Protein AF-0000000080299093 (afdb_homodimer)

Radius of gyration: 23.06 Å; Cα contacts (8 Å, |Δi|>4): 186; chains: 2; bounding box: 67×60×43 Å

Structure (mmCIF, N/CA/C/O backbone):
data_AF-0000000080299093-model_v1
#
loop_
_entity.id
_entity.type
_entity.pdbx_description
1 polymer 'MerR-like HTH family regulatory protein'
#
loop_
_atom_site.group_PDB
_atom_site.id
_atom_site.type_symbol
_atom_site.label_atom_id
_atom_site.label_alt_id
_atom_site.label_comp_id
_atom_site.label_asym_id
_atom_site.label_entity_id
_atom_site.label_seq_id
_atom_site.pdbx_PDB_ins_code
_atom_site.Cartn_x
_atom_site.Cartn_y
_atom_site.Cartn_z
_atom_site.occupancy
_atom_site.B_iso_or_equiv
_atom_site.auth_seq_id
_atom_site.auth_comp_id
_atom_site.auth_asym_id
_atom_site.auth_atom_id
_atom_site.pdbx_PDB_model_num
ATOM 1 N N . MET A 1 1 ? 26.797 12.664 2.529 1 48.66 1 MET A N 1
ATOM 2 C CA . MET A 1 1 ? 26.219 11.531 3.254 1 48.66 1 MET A CA 1
ATOM 3 C C . MET A 1 1 ? 26.375 10.242 2.447 1 48.66 1 MET A C 1
ATOM 5 O O . MET A 1 1 ? 26.203 10.25 1.226 1 48.66 1 MET A O 1
ATOM 9 N N . GLN A 1 2 ? 27.062 9.172 2.551 1 56.34 2 GLN A N 1
ATOM 10 C CA . GLN A 1 2 ? 27.453 8.047 1.709 1 56.34 2 GLN A CA 1
ATOM 11 C C . GLN A 1 2 ? 26.234 7.254 1.26 1 56.34 2 GLN A C 1
ATOM 13 O O . GLN A 1 2 ? 25.422 6.828 2.088 1 56.34 2 GLN A O 1
ATOM 18 N N . ASN A 1 3 ? 25.797 7.371 0.107 1 67.88 3 ASN A N 1
ATOM 19 C CA . ASN A 1 3 ? 24.641 6.711 -0.502 1 67.88 3 ASN A CA 1
ATOM 20 C C . ASN A 1 3 ? 24.75 5.191 -0.412 1 67.88 3 ASN A C 1
ATOM 22 O O . ASN A 1 3 ? 25.516 4.578 -1.163 1 67.88 3 ASN A O 1
ATOM 26 N N . GLU A 1 4 ? 24.406 4.742 0.686 1 86.94 4 GLU A N 1
ATOM 27 C CA . GLU A 1 4 ? 24.5 3.311 0.943 1 86.94 4 GLU A CA 1
ATOM 28 C C . GLU A 1 4 ? 23.547 2.52 0.057 1 86.94 4 GLU A C 1
ATOM 30 O O . GLU A 1 4 ? 22.406 2.924 -0.143 1 86.94 4 GLU A O 1
ATOM 35 N N . 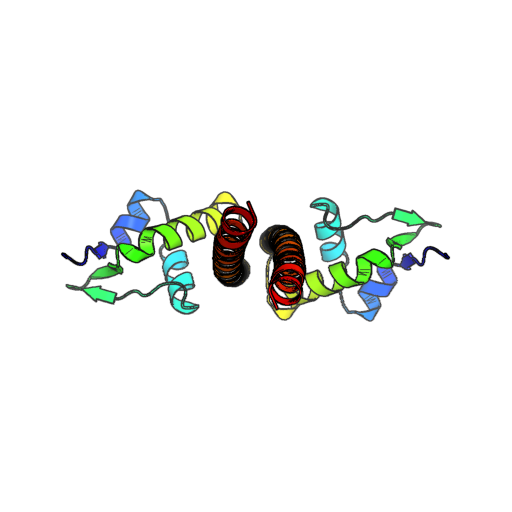LEU A 1 5 ? 24.234 1.517 -0.721 1 91.75 5 LEU A N 1
ATOM 36 C CA . LEU A 1 5 ? 23.516 0.66 -1.651 1 91.75 5 LEU A CA 1
ATOM 37 C C . LEU A 1 5 ? 23.391 -0.756 -1.101 1 91.75 5 LEU A C 1
ATOM 39 O O . LEU A 1 5 ? 24.234 -1.207 -0.333 1 91.75 5 LEU A O 1
ATOM 43 N N . ILE A 1 6 ? 22.281 -1.285 -1.562 1 92.94 6 ILE A N 1
ATOM 44 C CA . ILE A 1 6 ? 22.016 -2.682 -1.232 1 92.94 6 ILE A CA 1
ATOM 45 C C . ILE A 1 6 ? 22.047 -3.525 -2.504 1 92.94 6 ILE A C 1
ATOM 47 O O . ILE A 1 6 ? 21.375 -3.207 -3.484 1 92.94 6 ILE A O 1
ATOM 51 N N . ILE A 1 7 ? 23.047 -4.609 -2.389 1 95.19 7 ILE A N 1
ATOM 52 C CA . ILE A 1 7 ? 23.094 -5.52 -3.525 1 95.19 7 ILE A CA 1
ATOM 53 C C . ILE A 1 7 ? 21.875 -6.445 -3.5 1 95.19 7 ILE A C 1
ATOM 55 O O . ILE A 1 7 ? 21.656 -7.152 -2.516 1 95.19 7 ILE A O 1
ATOM 59 N N . VAL A 1 8 ? 21.062 -6.422 -4.688 1 95.81 8 VAL A N 1
ATOM 60 C CA . VAL A 1 8 ? 19.781 -7.113 -4.762 1 95.81 8 VAL A CA 1
ATOM 61 C C . VAL A 1 8 ? 19.984 -8.602 -4.504 1 95.81 8 VAL A C 1
ATOM 63 O O . VAL A 1 8 ? 19.234 -9.219 -3.742 1 95.81 8 VAL A O 1
ATOM 66 N N . SER A 1 9 ? 21.047 -9.234 -5.113 1 95.62 9 SER A N 1
ATOM 67 C CA . SER A 1 9 ? 21.312 -10.664 -4.973 1 95.62 9 SER A CA 1
ATOM 68 C C . SER A 1 9 ? 21.609 -11.039 -3.525 1 95.62 9 SER A C 1
ATOM 70 O O . SER A 1 9 ? 21.156 -12.07 -3.031 1 95.62 9 SER A O 1
ATOM 72 N N . GLU A 1 10 ? 22.281 -10.172 -2.844 1 94.81 10 GLU A N 1
ATOM 73 C CA . GLU A 1 10 ? 22.609 -10.422 -1.444 1 94.81 10 GLU A CA 1
ATOM 74 C C . GLU A 1 10 ? 21.375 -10.312 -0.558 1 94.81 10 GLU A C 1
ATOM 76 O O . GLU A 1 10 ? 21.172 -11.133 0.337 1 94.81 10 GLU A O 1
ATOM 81 N N . TYR A 1 11 ? 20.719 -9.352 -0.779 1 95.5 11 TYR A N 1
ATOM 82 C CA . TYR A 1 11 ? 19.484 -9.18 -0.033 1 95.5 11 TYR A CA 1
ATOM 83 C C . TYR A 1 11 ? 18.562 -10.391 -0.209 1 95.5 11 TYR A C 1
ATOM 85 O O . TYR A 1 11 ? 18.016 -10.914 0.766 1 95.5 11 TYR A O 1
ATOM 93 N N . CYS A 1 12 ? 18.328 -10.836 -1.506 1 96.94 12 CYS A N 1
ATOM 94 C CA . CYS A 1 12 ? 17.484 -11.984 -1.819 1 96.94 12 CYS A CA 1
ATOM 95 C C . CYS A 1 12 ? 17.969 -13.234 -1.09 1 96.94 12 CYS A C 1
ATOM 97 O O . CYS A 1 12 ? 17.172 -13.977 -0.525 1 96.94 12 CYS A O 1
ATOM 99 N N . ASP A 1 13 ? 19.312 -13.375 -1.051 1 96.31 13 ASP A N 1
ATOM 100 C CA . ASP A 1 13 ? 19.906 -14.539 -0.397 1 96.31 13 ASP A CA 1
ATOM 101 C C . ASP A 1 13 ? 19.719 -14.484 1.115 1 96.31 13 ASP A C 1
ATOM 103 O O . ASP A 1 13 ? 19.234 -15.445 1.722 1 96.31 13 ASP A O 1
ATOM 107 N N . LYS A 1 14 ? 19.922 -13.383 1.623 1 95.19 14 LYS A N 1
ATOM 108 C CA . LYS A 1 14 ? 19.891 -13.211 3.072 1 95.19 14 LYS A CA 1
ATOM 109 C C . LYS A 1 14 ? 18.453 -13.305 3.605 1 95.19 14 LYS A C 1
ATOM 111 O O . LYS A 1 14 ? 18.234 -13.883 4.672 1 95.19 14 LYS A O 1
ATOM 116 N N . CYS A 1 15 ? 17.609 -12.75 2.91 1 94.81 15 CYS A N 1
ATOM 117 C CA . CYS A 1 15 ? 16.234 -12.648 3.396 1 94.81 15 CYS A CA 1
ATOM 118 C C . CYS A 1 15 ? 15.359 -13.742 2.783 1 94.81 15 CYS A C 1
ATOM 120 O O . CYS A 1 15 ? 14.156 -13.797 3.045 1 94.81 15 CYS A O 1
ATOM 122 N N . HIS A 1 16 ? 15.883 -14.555 1.969 1 95.31 16 HIS A N 1
ATOM 123 C CA . HIS A 1 16 ? 15.156 -15.633 1.322 1 95.31 16 HIS A CA 1
ATOM 124 C C . HIS A 1 16 ? 13.977 -15.102 0.511 1 95.31 16 HIS A C 1
ATOM 126 O O . HIS A 1 16 ? 12.852 -15.586 0.647 1 95.31 16 HIS A O 1
ATOM 132 N N . ILE A 1 17 ? 14.375 -14.07 -0.248 1 95.75 17 ILE A N 1
ATOM 133 C CA . ILE A 1 17 ? 13.422 -13.445 -1.153 1 95.75 17 ILE A CA 1
ATOM 134 C C . ILE A 1 17 ? 13.75 -13.82 -2.596 1 95.75 17 ILE A C 1
ATOM 136 O O . ILE A 1 17 ? 14.922 -13.859 -2.982 1 95.75 17 ILE A O 1
ATOM 140 N N . GLU A 1 18 ? 12.664 -14.07 -3.418 1 95.94 18 GLU A N 1
ATOM 141 C CA . GLU A 1 18 ? 12.859 -14.398 -4.828 1 95.94 18 GLU A CA 1
ATOM 142 C C . GLU A 1 18 ? 13.203 -13.148 -5.641 1 95.94 18 GLU A C 1
ATOM 144 O O . GLU A 1 18 ? 12.586 -12.094 -5.461 1 95.94 18 GLU A O 1
ATOM 149 N N . PRO A 1 19 ? 14.234 -13.18 -6.449 1 95.56 19 PRO A N 1
ATOM 150 C CA . PRO A 1 19 ? 14.562 -12.062 -7.332 1 95.56 19 PRO A CA 1
ATOM 151 C C . PRO A 1 19 ? 13.359 -11.586 -8.148 1 95.56 19 PRO A C 1
ATOM 153 O O . PRO A 1 19 ? 13.266 -10.398 -8.469 1 95.56 19 PRO A O 1
ATOM 156 N N . SER A 1 20 ? 12.422 -12.555 -8.469 1 96.44 20 SER A N 1
ATOM 157 C CA . SER A 1 20 ? 11.234 -12.195 -9.234 1 96.44 20 SER A CA 1
ATOM 158 C C . SER A 1 20 ? 10.359 -11.203 -8.477 1 96.44 20 SER A C 1
ATOM 160 O O . SER A 1 20 ? 9.68 -10.375 -9.078 1 96.44 20 SER A O 1
ATOM 162 N N . PHE A 1 21 ? 10.328 -11.266 -7.258 1 97.94 21 PHE A N 1
ATOM 163 C CA . PHE A 1 21 ? 9.594 -10.312 -6.434 1 97.94 21 PHE A CA 1
ATOM 164 C C . PHE A 1 21 ? 10.148 -8.906 -6.605 1 97.94 21 PHE A C 1
ATOM 166 O O . PHE A 1 21 ? 9.383 -7.953 -6.789 1 97.94 21 PHE A O 1
ATOM 173 N N . ILE A 1 22 ? 11.461 -8.75 -6.582 1 97.31 22 ILE A N 1
ATOM 174 C CA . ILE A 1 22 ? 12.133 -7.469 -6.766 1 97.31 22 ILE A CA 1
ATOM 175 C C . ILE A 1 22 ? 11.828 -6.926 -8.164 1 97.31 22 ILE A C 1
ATOM 177 O O . ILE A 1 22 ? 11.586 -5.73 -8.328 1 97.31 22 ILE A O 1
ATOM 181 N N . GLU A 1 23 ? 11.859 -7.777 -9.086 1 96.5 23 GLU A N 1
ATOM 182 C CA . GLU A 1 23 ? 11.539 -7.387 -10.461 1 96.5 23 GLU A CA 1
ATOM 183 C C . GLU A 1 23 ? 10.117 -6.852 -10.57 1 96.5 23 GLU A C 1
ATOM 185 O O . GLU A 1 23 ? 9.867 -5.855 -11.25 1 96.5 23 GLU A O 1
ATOM 190 N N . MET A 1 24 ? 9.25 -7.547 -9.844 1 97.56 24 MET A N 1
ATOM 191 C CA . MET A 1 24 ? 7.863 -7.094 -9.852 1 97.56 24 MET A CA 1
ATOM 192 C C . MET A 1 24 ? 7.742 -5.699 -9.25 1 97.56 24 MET A C 1
ATOM 194 O O . MET A 1 24 ? 7.082 -4.828 -9.812 1 97.56 24 MET A O 1
ATOM 198 N N . LEU A 1 25 ? 8.367 -5.496 -8.242 1 98.19 25 LEU A N 1
ATOM 199 C CA . LEU A 1 25 ? 8.328 -4.195 -7.574 1 98.19 25 LEU A CA 1
ATOM 200 C C . LEU A 1 25 ? 8.875 -3.104 -8.492 1 98.19 25 LEU A C 1
ATOM 202 O O . LEU A 1 25 ? 8.328 -1.998 -8.531 1 98.19 25 LEU A O 1
ATOM 206 N N . GLN A 1 26 ? 9.945 -3.447 -9.117 1 97.5 26 GLN A N 1
ATOM 207 C CA . GLN A 1 26 ? 10.555 -2.498 -10.047 1 97.5 26 GLN A CA 1
ATOM 208 C C . GLN A 1 26 ? 9.625 -2.193 -11.211 1 97.5 26 GLN A C 1
ATOM 210 O O . GLN A 1 26 ? 9.484 -1.036 -11.617 1 97.5 26 GLN A O 1
ATOM 215 N N . GLU A 1 27 ? 9.039 -3.107 -11.703 1 96.75 27 GLU A N 1
ATOM 216 C CA . GLU A 1 27 ? 8.172 -2.986 -12.875 1 96.75 27 GLU A CA 1
ATOM 217 C C . GLU A 1 27 ? 7 -2.051 -12.594 1 96.75 27 GLU A C 1
ATOM 219 O O . GLU A 1 27 ? 6.613 -1.255 -13.453 1 96.75 27 GLU A O 1
ATOM 224 N N . ILE A 1 28 ? 6.438 -2.186 -11.398 1 96.5 28 ILE A N 1
ATOM 225 C CA . ILE A 1 28 ? 5.266 -1.373 -11.102 1 96.5 28 ILE A CA 1
ATOM 226 C C . ILE A 1 28 ? 5.703 -0.022 -10.539 1 96.5 28 ILE A C 1
ATOM 228 O O . ILE A 1 28 ? 4.867 0.835 -10.242 1 96.5 28 ILE A O 1
ATOM 232 N N . GLY A 1 29 ? 7.039 0.14 -10.297 1 97.06 29 GLY A N 1
ATOM 233 C CA . GLY A 1 29 ? 7.59 1.447 -9.977 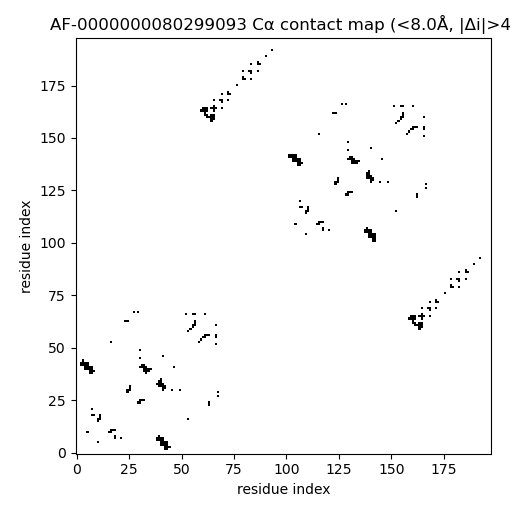1 97.06 29 GLY A CA 1
ATOM 234 C C . GLY A 1 29 ? 7.672 1.716 -8.492 1 97.06 29 GLY A C 1
ATOM 235 O O . GLY A 1 29 ? 7.809 2.865 -8.07 1 97.06 29 GLY A O 1
ATOM 236 N N . LEU A 1 30 ? 7.586 0.643 -7.719 1 98 30 LEU A N 1
ATOM 237 C CA . LEU A 1 30 ? 7.637 0.807 -6.27 1 98 30 LEU A CA 1
ATOM 238 C C . LEU A 1 30 ? 9.07 0.969 -5.789 1 98 30 LEU A C 1
ATOM 240 O O . LEU A 1 30 ? 9.312 1.541 -4.723 1 98 30 LEU A O 1
ATOM 244 N N . ILE A 1 31 ? 10.008 0.458 -6.609 1 97.56 31 ILE A N 1
ATOM 245 C CA . ILE A 1 31 ? 11.414 0.644 -6.277 1 97.56 31 ILE A CA 1
ATOM 246 C C . ILE A 1 31 ? 12.211 0.932 -7.551 1 97.56 31 ILE A C 1
ATOM 248 O O . ILE A 1 31 ? 11.727 0.697 -8.656 1 97.56 31 ILE A O 1
ATOM 252 N N . ASP A 1 32 ? 13.266 1.402 -7.277 1 96.81 32 ASP A N 1
ATOM 253 C CA . ASP A 1 32 ? 14.211 1.71 -8.352 1 96.81 32 ASP A CA 1
ATOM 254 C C . ASP A 1 32 ? 15.5 0.913 -8.195 1 96.81 32 ASP A C 1
ATOM 256 O O . ASP A 1 32 ? 16.172 1.003 -7.16 1 96.81 32 ASP A O 1
ATOM 260 N N . ILE A 1 33 ? 15.711 0.186 -9.227 1 95.94 33 ILE A N 1
ATOM 261 C CA . ILE A 1 33 ? 16.938 -0.601 -9.234 1 95.94 33 ILE A CA 1
ATOM 262 C C . ILE A 1 33 ? 17.953 0.022 -10.203 1 95.94 33 ILE A C 1
ATOM 264 O O . ILE A 1 33 ? 17.578 0.439 -11.305 1 95.94 33 ILE A O 1
ATOM 268 N N . ARG A 1 34 ? 19.094 0.034 -9.758 1 93.12 34 ARG A N 1
ATOM 269 C CA . ARG A 1 34 ? 20.172 0.529 -10.617 1 93.12 34 ARG A CA 1
ATOM 270 C C . ARG A 1 34 ? 21.328 -0.462 -10.672 1 93.12 34 ARG A C 1
ATOM 272 O O . ARG A 1 34 ? 21.438 -1.339 -9.82 1 93.12 34 ARG A O 1
ATOM 279 N N . THR A 1 35 ? 22.047 -0.296 -11.758 1 92.56 35 THR A N 1
ATOM 280 C CA . THR A 1 35 ? 23.25 -1.103 -11.898 1 92.56 35 THR A CA 1
ATOM 281 C C . THR A 1 35 ? 24.5 -0.302 -11.5 1 92.56 35 THR A C 1
ATOM 283 O O . THR A 1 35 ? 24.719 0.795 -12.008 1 92.56 35 THR A O 1
ATOM 286 N N . GLU A 1 36 ? 25.188 -0.829 -10.508 1 89.31 36 GLU A N 1
ATOM 287 C CA . GLU A 1 36 ? 26.453 -0.276 -10.062 1 89.31 36 GLU A CA 1
ATOM 288 C C . GLU A 1 36 ? 27.547 -1.349 -10.023 1 89.31 36 GLU A C 1
ATOM 290 O O . GLU A 1 36 ? 27.422 -2.338 -9.297 1 89.31 36 GLU A O 1
ATOM 295 N N . GLY A 1 37 ? 28.547 -1.142 -10.82 1 90.19 37 GLY A N 1
ATOM 296 C CA . GLY A 1 37 ? 29.641 -2.102 -10.852 1 90.19 37 GLY A CA 1
ATOM 297 C C . GLY A 1 37 ? 29.203 -3.469 -11.359 1 90.19 37 GLY A C 1
ATOM 298 O O . GLY A 1 37 ? 29.656 -4.492 -10.836 1 90.19 37 GLY A O 1
ATOM 299 N N . GLY A 1 38 ? 28.203 -3.49 -11.992 1 93 38 GLY A N 1
ATOM 300 C CA . GLY A 1 38 ? 27.734 -4.73 -12.586 1 93 38 GLY A CA 1
ATOM 301 C C . GLY A 1 38 ? 26.703 -5.453 -11.742 1 93 38 GLY A C 1
ATOM 302 O O . GLY A 1 38 ? 26.234 -6.527 -12.117 1 93 38 GLY A O 1
ATOM 303 N N . GLU A 1 39 ? 26.406 -4.82 -10.727 1 93.25 39 GLU A N 1
ATOM 304 C CA . GLU A 1 39 ? 25.438 -5.438 -9.828 1 93.25 39 GLU A CA 1
ATOM 305 C C . GLU A 1 39 ? 24.156 -4.609 -9.742 1 93.25 39 GLU A C 1
ATOM 307 O O . GLU A 1 39 ? 24.203 -3.379 -9.797 1 93.25 39 GLU A O 1
ATOM 312 N N . ARG A 1 40 ? 23.094 -5.367 -9.57 1 96 40 ARG A N 1
ATOM 313 C CA . ARG A 1 40 ? 21.828 -4.691 -9.32 1 96 40 ARG A CA 1
ATOM 314 C C . ARG A 1 40 ? 21.703 -4.281 -7.859 1 96 40 ARG A C 1
ATOM 316 O O . ARG A 1 40 ? 21.922 -5.094 -6.957 1 96 40 ARG A O 1
ATOM 323 N N . CYS A 1 41 ? 21.469 -2.957 -7.758 1 96.25 41 CYS A N 1
ATOM 324 C CA . CYS A 1 41 ? 21.453 -2.4 -6.41 1 96.25 41 CYS A CA 1
ATOM 325 C C . CYS A 1 41 ? 20.219 -1.527 -6.199 1 96.25 41 CYS A C 1
ATOM 327 O O . CYS A 1 41 ? 19.656 -0.995 -7.156 1 96.25 41 CYS A O 1
ATOM 329 N N . LEU A 1 42 ? 19.906 -1.454 -4.988 1 94.75 42 LEU A N 1
ATOM 330 C CA . LEU A 1 42 ? 18.891 -0.505 -4.555 1 94.75 42 LEU A CA 1
ATOM 331 C C . LEU A 1 42 ? 19.453 0.457 -3.514 1 94.75 42 LEU A C 1
ATOM 333 O O . LEU A 1 42 ? 20.359 0.099 -2.758 1 94.75 42 LEU A O 1
ATOM 337 N N . GLN A 1 43 ? 18.859 1.742 -3.4 1 95 43 GLN A N 1
ATOM 338 C CA . GLN A 1 43 ? 19.25 2.695 -2.367 1 95 43 GLN A CA 1
ATOM 339 C C . GLN A 1 43 ? 18.812 2.221 -0.984 1 95 43 GLN A C 1
ATOM 341 O O . GLN A 1 43 ? 17.719 1.681 -0.827 1 95 43 GLN A O 1
ATOM 346 N N . PHE A 1 44 ? 19.641 2.416 -0.233 1 94.69 44 PHE A N 1
ATOM 347 C CA . PHE A 1 44 ? 19.375 2.008 1.143 1 94.69 44 PHE A CA 1
ATOM 348 C C . PHE A 1 44 ? 18.078 2.623 1.656 1 94.69 44 PHE A C 1
ATOM 350 O O . PHE A 1 44 ? 17.359 1.999 2.432 1 94.69 44 PHE A O 1
ATOM 357 N N . ALA A 1 45 ? 17.859 3.695 1.286 1 94.81 45 ALA A N 1
ATOM 358 C CA . ALA A 1 45 ? 16.688 4.445 1.716 1 94.81 45 ALA A CA 1
ATOM 359 C C . ALA 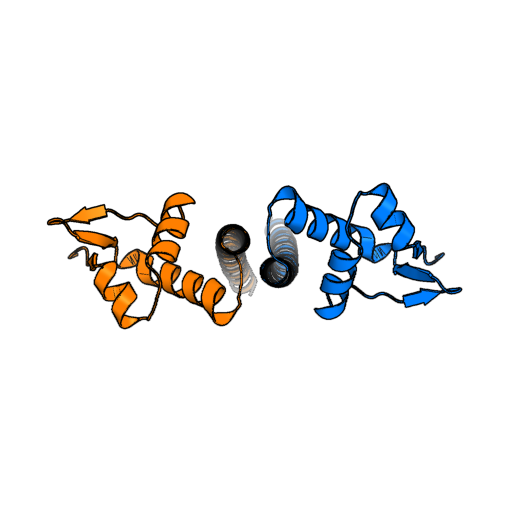A 1 45 ? 15.398 3.711 1.337 1 94.81 45 ALA A C 1
ATOM 361 O O . ALA A 1 45 ? 14.336 3.959 1.917 1 94.81 45 ALA A O 1
ATOM 362 N N . GLN A 1 46 ? 15.445 2.824 0.32 1 96.12 46 GLN A N 1
ATOM 363 C CA . GLN A 1 46 ? 14.273 2.09 -0.148 1 96.12 46 GLN A CA 1
ATOM 364 C C . GLN A 1 46 ? 14.055 0.821 0.671 1 96.12 46 GLN A C 1
ATOM 366 O O . GLN A 1 46 ? 13.016 0.166 0.546 1 96.12 46 GLN A O 1
ATOM 371 N N . LEU A 1 47 ? 15.016 0.46 1.522 1 95.38 47 LEU A N 1
ATOM 372 C CA . LEU A 1 47 ? 15.016 -0.831 2.203 1 95.38 47 LEU A CA 1
ATOM 373 C C . LEU A 1 47 ? 13.789 -0.981 3.092 1 95.38 47 LEU A C 1
ATOM 375 O O . LEU A 1 47 ? 13.133 -2.025 3.078 1 95.38 47 LEU A O 1
ATOM 379 N N . PRO A 1 48 ? 13.445 -0.012 3.801 1 96.25 48 PRO A N 1
ATOM 380 C CA . PRO A 1 48 ? 12.25 -0.154 4.637 1 96.25 48 PRO A CA 1
ATOM 381 C C . PRO A 1 48 ? 10.992 -0.453 3.822 1 96.25 48 PRO A C 1
ATOM 383 O O . PRO A 1 48 ? 10.164 -1.267 4.238 1 96.25 48 PRO A O 1
ATOM 386 N N . ASP A 1 49 ? 10.805 0.229 2.746 1 97.06 49 ASP A N 1
ATOM 387 C CA . ASP A 1 49 ? 9.672 -0.037 1.858 1 97.06 49 ASP A CA 1
ATOM 388 C C . ASP A 1 49 ? 9.711 -1.471 1.333 1 97.06 49 ASP A C 1
ATOM 390 O O . ASP A 1 49 ? 8.695 -2.164 1.329 1 97.06 49 ASP A O 1
ATOM 394 N N . VAL A 1 50 ? 10.891 -1.931 0.865 1 97.31 50 VAL A N 1
ATOM 395 C CA . VAL A 1 50 ? 11.055 -3.281 0.334 1 97.31 50 VAL A CA 1
ATOM 396 C C . VAL A 1 50 ? 10.688 -4.305 1.408 1 97.31 50 VAL A C 1
ATOM 398 O O . VAL A 1 50 ? 10.023 -5.301 1.123 1 97.31 50 VAL A O 1
ATOM 401 N N . GLU A 1 51 ? 11.102 -4.008 2.654 1 97 51 GLU A N 1
ATOM 402 C CA . GLU A 1 51 ? 10.789 -4.898 3.77 1 97 51 GLU A CA 1
ATOM 403 C C . GLU A 1 51 ? 9.289 -4.953 4.031 1 97 51 GLU A C 1
ATOM 405 O O . GLU A 1 51 ? 8.734 -6.027 4.273 1 97 51 GLU A O 1
ATOM 410 N N . ARG A 1 52 ? 8.742 -3.908 3.939 1 97.88 52 ARG A N 1
ATOM 411 C CA . ARG A 1 52 ? 7.293 -3.842 4.121 1 97.88 52 ARG A CA 1
ATOM 412 C C . ARG A 1 52 ? 6.57 -4.609 3.02 1 97.88 52 ARG A C 1
ATOM 414 O O . ARG A 1 52 ? 5.652 -5.387 3.297 1 97.88 52 ARG A O 1
ATOM 421 N N . TYR A 1 53 ? 6.961 -4.344 1.793 1 98.62 53 TYR A N 1
ATOM 422 C CA . TYR A 1 53 ? 6.363 -5.043 0.662 1 98.62 53 TYR A CA 1
ATOM 423 C C . TYR A 1 53 ? 6.562 -6.551 0.789 1 98.62 53 TYR A C 1
ATOM 425 O O . TYR A 1 53 ? 5.656 -7.328 0.486 1 98.62 53 TYR A O 1
ATOM 433 N N . SER A 1 54 ? 7.727 -6.934 1.229 1 98 54 SER A N 1
ATOM 434 C CA . SER A 1 54 ? 8.047 -8.344 1.389 1 98 54 SER A CA 1
ATOM 435 C C . SER A 1 54 ? 7.145 -9.008 2.428 1 98 54 SER A C 1
ATOM 437 O O . SER A 1 54 ? 6.652 -10.117 2.215 1 98 54 SER A O 1
ATOM 439 N N . ARG A 1 55 ? 6.926 -8.344 3.512 1 97.81 55 ARG A N 1
ATOM 440 C CA . ARG A 1 55 ? 6.0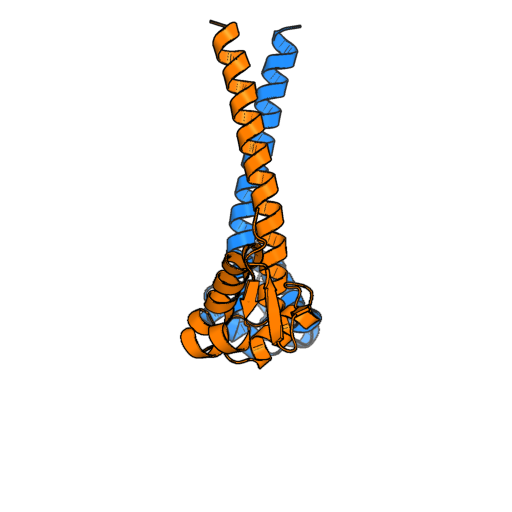31 -8.867 4.539 1 97.81 55 ARG A CA 1
ATOM 441 C C . ARG A 1 55 ? 4.613 -9.023 4.004 1 97.81 55 ARG A C 1
ATOM 443 O O . ARG A 1 55 ? 3.955 -10.031 4.258 1 97.81 55 ARG A O 1
ATOM 450 N N . MET A 1 56 ? 4.18 -8.039 3.289 1 98.5 56 MET A N 1
ATOM 451 C CA . MET A 1 56 ? 2.846 -8.109 2.699 1 98.5 56 MET A CA 1
ATOM 452 C C . MET A 1 56 ? 2.74 -9.289 1.741 1 98.5 56 MET A C 1
ATOM 454 O O . MET A 1 56 ? 1.742 -10.016 1.746 1 98.5 56 MET A O 1
ATOM 458 N N . TYR A 1 57 ? 3.758 -9.461 0.97 1 98.38 57 TYR A N 1
ATOM 459 C CA . TYR A 1 57 ? 3.775 -10.477 -0.072 1 98.38 57 TYR A CA 1
ATOM 460 C C . TYR A 1 57 ? 3.934 -11.867 0.529 1 98.38 57 TYR A C 1
ATOM 462 O O . TYR A 1 57 ? 3.133 -12.766 0.253 1 98.38 57 TYR A O 1
ATOM 470 N N . TYR A 1 58 ? 4.859 -12.055 1.415 1 97.62 58 TYR A N 1
ATOM 471 C CA . TYR A 1 58 ? 5.234 -13.383 1.877 1 97.62 58 TYR A CA 1
ATOM 472 C C . TYR A 1 58 ? 4.48 -13.758 3.146 1 97.62 58 TYR A C 1
ATOM 474 O O . TYR A 1 58 ? 4.086 -14.914 3.324 1 97.62 58 TYR A O 1
ATOM 482 N N . ASP A 1 59 ? 4.336 -12.797 3.998 1 97.69 59 ASP A N 1
ATOM 483 C CA . ASP A 1 59 ? 3.691 -13.102 5.27 1 97.69 59 ASP A CA 1
ATOM 484 C C . ASP A 1 59 ? 2.172 -13.023 5.148 1 97.69 59 ASP A C 1
ATOM 486 O O . ASP A 1 59 ? 1.455 -13.844 5.73 1 97.69 59 ASP A O 1
ATOM 490 N N . LEU A 1 60 ? 1.7 -12.094 4.359 1 97.69 60 LEU A N 1
ATOM 491 C CA . LEU A 1 60 ? 0.265 -11.828 4.363 1 97.69 60 LEU A CA 1
ATOM 492 C C . LEU A 1 60 ? -0.375 -12.297 3.059 1 97.69 60 LEU A C 1
ATOM 494 O O . LEU A 1 60 ? -1.591 -12.188 2.885 1 97.69 60 LEU A O 1
ATOM 498 N N . SER A 1 61 ? 0.417 -12.703 2.084 1 98.12 61 SER A N 1
ATOM 499 C CA . SER A 1 61 ? -0.057 -13.289 0.834 1 98.12 61 SER A CA 1
ATOM 500 C C . SER A 1 61 ? -0.806 -12.266 -0.009 1 98.12 61 SER A C 1
ATOM 502 O O . SER A 1 61 ? -1.751 -12.609 -0.721 1 98.12 61 SER A O 1
ATOM 504 N N . ILE A 1 62 ? -0.326 -11.047 0.16 1 98.75 62 ILE A N 1
ATOM 505 C CA . ILE A 1 62 ? -0.899 -9.992 -0.672 1 98.75 62 ILE A CA 1
ATOM 506 C C . ILE A 1 62 ? -0.157 -9.93 -2.006 1 98.75 62 ILE A C 1
ATOM 508 O O . ILE A 1 62 ? 1.075 -9.961 -2.039 1 98.75 62 ILE A O 1
ATOM 512 N N . ASN A 1 63 ? -1.018 -9.828 -3.133 1 98.31 63 ASN A N 1
ATOM 513 C CA . ASN A 1 63 ? -0.367 -9.805 -4.438 1 98.31 63 ASN A CA 1
ATOM 514 C C . ASN A 1 63 ? 0.159 -8.414 -4.781 1 98.31 63 ASN A C 1
ATOM 516 O O . ASN A 1 63 ? -0.082 -7.461 -4.047 1 98.31 63 ASN A O 1
ATOM 520 N N . ILE A 1 64 ? 0.899 -8.328 -5.84 1 98.5 64 ILE A N 1
ATOM 521 C CA . ILE A 1 64 ? 1.646 -7.125 -6.191 1 98.5 64 ILE A CA 1
ATOM 522 C C . ILE A 1 64 ? 0.677 -5.973 -6.449 1 98.5 64 ILE A C 1
ATOM 524 O O . ILE A 1 64 ? 0.962 -4.824 -6.105 1 98.5 64 ILE A O 1
ATOM 528 N N . GLU A 1 65 ? -0.488 -6.289 -7.055 1 98.44 65 GLU A N 1
ATOM 529 C CA . GLU A 1 65 ? -1.499 -5.262 -7.285 1 98.44 65 GLU A CA 1
ATOM 530 C C . GLU A 1 65 ? -2.018 -4.688 -5.969 1 98.44 65 GLU A C 1
ATOM 532 O O . GLU A 1 65 ? -2.195 -3.475 -5.844 1 98.44 65 GLU A O 1
ATOM 537 N N . GLY A 1 66 ? -2.256 -5.586 -5.004 1 98.81 66 GLY A N 1
ATOM 538 C CA . GLY A 1 66 ? -2.646 -5.156 -3.672 1 98.81 66 GLY A CA 1
ATOM 539 C C . GLY A 1 66 ? -1.594 -4.305 -2.986 1 98.81 66 GLY A C 1
ATOM 540 O O . GLY A 1 66 ? -1.913 -3.277 -2.387 1 98.81 66 GLY A O 1
ATOM 541 N N . ILE A 1 67 ? -0.406 -4.723 -3.146 1 98.88 67 ILE A N 1
ATOM 542 C CA . ILE A 1 67 ? 0.705 -4.008 -2.527 1 98.88 67 ILE A CA 1
ATOM 543 C C . ILE A 1 67 ? 0.797 -2.598 -3.104 1 98.88 67 ILE A C 1
ATOM 545 O O . ILE A 1 67 ? 0.988 -1.629 -2.365 1 98.88 67 ILE A O 1
ATOM 549 N N . ASP A 1 68 ? 0.682 -2.467 -4.363 1 98.56 68 ASP A N 1
ATOM 550 C CA . ASP A 1 68 ? 0.708 -1.162 -5.02 1 98.56 68 ASP A CA 1
ATOM 551 C C . ASP A 1 68 ? -0.4 -0.257 -4.484 1 98.56 68 ASP A C 1
ATOM 553 O O . ASP A 1 68 ? -0.148 0.895 -4.125 1 98.56 68 ASP A O 1
ATOM 557 N N . ALA A 1 69 ? -1.588 -0.79 -4.391 1 98.56 69 ALA A N 1
ATOM 558 C CA . ALA A 1 69 ? -2.723 -0.029 -3.879 1 98.56 69 ALA A CA 1
ATOM 559 C C . ALA A 1 69 ? -2.49 0.392 -2.43 1 98.56 69 ALA A C 1
ATOM 561 O O . ALA A 1 69 ? -2.74 1.543 -2.064 1 98.56 69 ALA A O 1
ATOM 562 N N . ILE A 1 70 ? -2.012 -0.532 -1.68 1 98.75 70 ILE A N 1
ATOM 563 C CA . ILE A 1 70 ? -1.777 -0.275 -0.263 1 98.75 70 ILE A CA 1
ATOM 564 C C . ILE A 1 70 ? -0.702 0.797 -0.103 1 98.75 70 ILE A C 1
ATOM 566 O O . ILE A 1 70 ? -0.815 1.676 0.754 1 98.75 70 ILE A O 1
ATOM 570 N N . HIS A 1 71 ? 0.339 0.71 -0.928 1 98.44 71 HIS A N 1
ATOM 571 C CA . HIS A 1 71 ? 1.39 1.721 -0.896 1 98.44 71 HIS A CA 1
ATOM 572 C C . HIS A 1 71 ? 0.812 3.121 -1.068 1 98.44 71 HIS A C 1
ATOM 574 O O . HIS A 1 71 ? 1.107 4.02 -0.277 1 98.44 71 HIS A O 1
ATOM 580 N N . HIS A 1 72 ? -0.04 3.281 -1.985 1 97.81 72 HIS A N 1
ATOM 581 C CA . HIS A 1 72 ? -0.619 4.59 -2.273 1 97.81 72 HIS A CA 1
ATOM 582 C C . HIS A 1 72 ? -1.533 5.047 -1.142 1 97.81 72 HIS A C 1
ATOM 584 O O . HIS A 1 72 ? -1.542 6.227 -0.785 1 97.81 72 HIS A O 1
ATOM 590 N N . LEU A 1 73 ? -2.287 4.148 -0.573 1 98.31 73 LEU A N 1
ATOM 591 C CA . LEU A 1 73 ? -3.156 4.492 0.546 1 98.31 73 LEU A CA 1
ATOM 592 C C . LEU A 1 73 ? -2.338 4.91 1.764 1 98.31 73 LEU A C 1
ATOM 594 O O . LEU A 1 73 ? -2.691 5.867 2.457 1 98.31 73 LEU A O 1
ATOM 598 N N . LEU A 1 74 ? -1.264 4.211 1.996 1 97.94 74 LEU A N 1
ATOM 599 C CA . LEU A 1 74 ? -0.408 4.531 3.133 1 97.94 74 LEU A CA 1
ATOM 600 C C . LEU A 1 74 ? 0.235 5.906 2.957 1 97.94 74 LEU A C 1
ATOM 602 O O . LEU A 1 74 ? 0.382 6.656 3.924 1 97.94 74 LEU A O 1
ATOM 606 N N . GLU A 1 75 ? 0.642 6.215 1.735 1 97.25 75 GLU A N 1
ATOM 607 C CA . GLU A 1 75 ? 1.181 7.547 1.465 1 97.25 75 GLU A CA 1
ATOM 608 C C . GLU A 1 75 ? 0.154 8.633 1.777 1 97.25 75 GLU A C 1
ATOM 610 O O . GLU A 1 75 ? 0.483 9.648 2.395 1 97.25 75 GLU A O 1
ATOM 615 N N . ARG A 1 76 ? -1.055 8.445 1.378 1 97.75 76 ARG A N 1
ATOM 616 C CA . ARG A 1 76 ? -2.129 9.391 1.649 1 97.75 76 ARG A CA 1
ATOM 617 C C . ARG A 1 76 ? -2.391 9.508 3.146 1 97.75 76 ARG A C 1
ATOM 619 O O . ARG A 1 76 ? -2.604 10.609 3.66 1 97.75 76 ARG A O 1
ATOM 626 N N . MET A 1 77 ? -2.35 8.383 3.785 1 98.12 77 MET A N 1
ATOM 627 C CA . MET A 1 77 ? -2.582 8.367 5.227 1 98.12 77 MET A CA 1
ATOM 628 C C . MET A 1 77 ? -1.501 9.156 5.961 1 98.12 77 MET A C 1
ATOM 630 O O . MET A 1 77 ? -1.782 9.828 6.953 1 98.12 77 MET A O 1
ATOM 634 N N . GLU A 1 78 ? -0.361 9.023 5.473 1 97.56 78 GLU A N 1
ATOM 635 C CA . GLU A 1 78 ? 0.725 9.789 6.07 1 97.56 78 GLU A CA 1
ATOM 636 C C . GLU A 1 78 ? 0.478 11.289 5.93 1 97.56 78 GLU A C 1
ATOM 638 O O . GLU A 1 78 ? 0.702 12.055 6.875 1 97.56 78 GLU A O 1
ATOM 643 N N . SER A 1 79 ? 0.083 11.68 4.844 1 98.19 79 SER A N 1
ATOM 644 C CA . SER A 1 79 ? -0.252 13.078 4.621 1 98.19 79 SER A CA 1
ATOM 645 C C . SER A 1 79 ? -1.383 13.531 5.539 1 98.19 79 SER A C 1
ATOM 647 O O . SER A 1 79 ? -1.337 14.633 6.094 1 98.19 79 SER A O 1
ATOM 649 N N . MET A 1 80 ? -2.377 12.695 5.723 1 98.44 80 MET A N 1
ATOM 650 C CA . MET A 1 80 ? -3.498 13.008 6.605 1 98.44 80 MET A CA 1
ATOM 651 C C . MET A 1 80 ? -3.031 13.133 8.055 1 98.44 80 MET A C 1
ATOM 653 O O . MET A 1 80 ? -3.484 14.016 8.781 1 98.44 80 MET A O 1
ATOM 657 N N . GLN A 1 81 ? -2.164 12.281 8.391 1 98.25 81 GLN A N 1
ATOM 658 C CA . GLN A 1 81 ? -1.611 12.336 9.734 1 98.25 81 GLN A CA 1
ATOM 659 C C . GLN A 1 81 ? -0.849 13.633 9.969 1 98.25 81 GLN A C 1
ATOM 661 O O . GLN A 1 81 ? -0.969 14.25 11.031 1 98.25 81 GLN A O 1
ATOM 666 N N . GLN A 1 82 ? -0.122 14.016 9 1 98.19 82 GLN A N 1
ATOM 667 C CA . GLN A 1 82 ? 0.596 15.281 9.109 1 98.19 82 GLN A CA 1
ATOM 668 C C . GLN A 1 82 ? -0.372 16.453 9.227 1 98.19 82 GLN A C 1
ATOM 670 O O . GLN A 1 82 ? -0.138 17.375 10.008 1 98.19 82 GLN A O 1
ATOM 675 N N . GLU A 1 83 ? -1.365 16.359 8.477 1 98.19 83 GLU A N 1
ATOM 676 C CA . GLU A 1 83 ? -2.389 17.406 8.539 1 98.19 83 GLU A CA 1
ATOM 677 C C . GLU A 1 83 ? -3.043 17.453 9.914 1 98.19 83 GLU A C 1
ATOM 679 O O . GLU A 1 83 ? -3.234 18.531 10.477 1 98.19 83 GLU A O 1
ATOM 684 N N . ILE A 1 84 ? -3.363 16.375 10.453 1 98.38 84 ILE A N 1
ATOM 685 C CA . ILE A 1 84 ? -3.963 16.281 11.781 1 98.38 84 ILE A CA 1
ATOM 686 C C . ILE A 1 84 ? -3.016 16.891 12.812 1 98.38 84 ILE A C 1
ATOM 688 O O . ILE A 1 84 ? -3.434 17.688 13.656 1 98.38 84 ILE A O 1
ATOM 692 N N . TYR A 1 85 ? -1.745 16.516 12.68 1 97.62 85 TYR A N 1
ATOM 693 C CA . TYR A 1 85 ? -0.748 17.047 13.609 1 97.62 85 TYR A CA 1
ATOM 694 C C . TYR A 1 85 ? -0.659 18.562 13.516 1 97.62 85 TYR A C 1
ATOM 696 O O . TYR A 1 85 ? -0.604 19.25 14.539 1 97.62 85 TYR A O 1
ATOM 704 N N . SER A 1 86 ? -0.636 19 12.336 1 97.81 86 SER A N 1
ATOM 705 C CA . SER A 1 86 ? -0.565 20.438 12.102 1 97.81 86 SER A CA 1
ATOM 706 C C . SER A 1 86 ? -1.773 21.156 12.703 1 97.81 86 SER A C 1
ATOM 708 O O . SER A 1 86 ? -1.63 22.203 13.344 1 97.81 86 SER A O 1
ATOM 710 N N . LEU A 1 87 ? -2.969 20.609 12.555 1 96.44 87 LEU A N 1
ATOM 711 C CA . LEU A 1 87 ? -4.199 21.219 13.07 1 96.44 87 LEU A CA 1
ATOM 712 C C . LEU A 1 87 ? -4.207 21.219 14.594 1 96.44 87 LEU A C 1
ATOM 714 O O . LEU A 1 87 ? -4.621 22.203 15.219 1 96.44 87 LEU A O 1
ATOM 718 N N . HIS A 1 88 ? -3.701 20.156 15.203 1 96.31 88 HIS A N 1
ATOM 719 C CA . HIS A 1 88 ? -3.607 20.094 16.656 1 96.31 88 HIS A CA 1
ATOM 720 C C . HIS A 1 88 ? -2.66 21.156 17.203 1 96.31 88 HIS A C 1
ATOM 722 O O . HIS A 1 88 ? 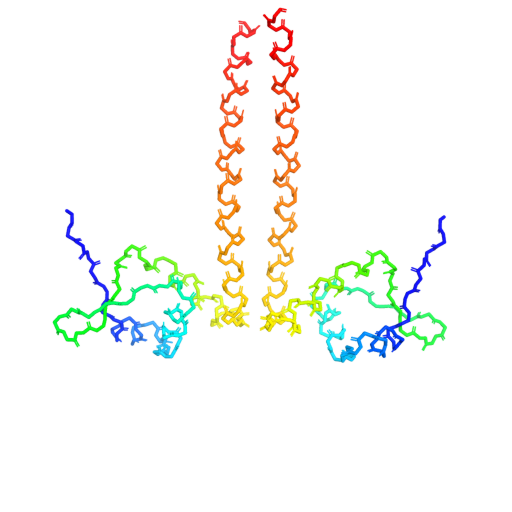-2.951 21.797 18.219 1 96.31 88 HIS A O 1
ATOM 728 N N . SER A 1 89 ? -1.552 21.297 16.484 1 95.38 89 SER A N 1
ATOM 729 C CA . SER A 1 89 ? -0.586 22.312 16.891 1 95.38 89 SER A CA 1
ATOM 730 C C . SER A 1 89 ? -1.194 23.719 16.828 1 95.38 89 SER A C 1
ATOM 732 O O . SER A 1 89 ? -1.005 24.531 17.734 1 95.38 89 SER A O 1
ATOM 734 N N . ARG A 1 90 ? -1.883 24 15.781 1 92.75 90 ARG A N 1
ATOM 735 C CA . ARG A 1 90 ? -2.529 25.297 15.609 1 92.75 90 ARG A CA 1
ATOM 736 C C . ARG A 1 90 ? -3.59 25.531 16.672 1 92.75 90 ARG A C 1
ATOM 738 O O . ARG A 1 90 ? -3.717 26.641 17.203 1 92.75 90 ARG A O 1
ATOM 745 N N . LEU A 1 91 ? -4.398 24.547 17.016 1 91.81 91 LEU A N 1
ATOM 746 C CA . LEU A 1 91 ? -5.438 24.656 18.031 1 91.81 91 LEU A CA 1
ATOM 747 C C . LEU A 1 91 ? -4.828 24.906 19.406 1 91.81 91 LEU A C 1
ATOM 749 O O . LEU A 1 91 ? -5.375 25.672 20.188 1 91.81 91 LEU A O 1
ATOM 753 N N . ARG A 1 92 ? -3.729 24.312 19.656 1 92.31 92 ARG A N 1
ATOM 754 C CA . ARG A 1 92 ? -3.041 24.516 20.938 1 92.31 92 ARG A CA 1
ATOM 755 C C . ARG A 1 92 ? -2.59 25.969 21.078 1 92.31 92 ARG A C 1
ATOM 757 O O . ARG A 1 92 ? -2.688 26.547 22.172 1 92.31 92 ARG A O 1
ATOM 764 N N . LEU A 1 93 ? -2.104 26.453 20 1 87.5 93 LEU A N 1
ATOM 765 C CA . LEU A 1 93 ? -1.666 27.844 20.031 1 87.5 93 LEU A CA 1
ATOM 766 C C . LEU A 1 93 ? -2.826 28.766 20.375 1 87.5 93 LEU A C 1
ATOM 768 O O . LEU A 1 93 ? -2.658 29.719 21.125 1 87.5 93 LEU A O 1
ATOM 772 N N . PHE A 1 94 ? -4.023 28.516 19.922 1 85 94 PHE A N 1
ATOM 773 C CA . PHE A 1 94 ? -5.199 29.328 20.188 1 85 94 PHE A CA 1
ATOM 774 C C . PHE A 1 94 ? -5.664 29.156 21.625 1 85 94 PHE A C 1
ATOM 776 O O . PHE A 1 94 ? -6.105 30.109 22.266 1 85 94 PHE A O 1
ATOM 783 N N . GLU A 1 95 ? -5.66 28 22.141 1 82.06 95 GLU A N 1
ATOM 784 C CA . GLU A 1 95 ? -6.102 27.703 23.5 1 82.06 95 GLU A CA 1
ATOM 785 C C . GLU A 1 95 ? -5.172 28.344 24.531 1 82.06 95 GLU A C 1
ATOM 787 O O . GLU A 1 95 ? -5.617 28.766 25.594 1 82.06 95 GLU A O 1
ATOM 792 N N . ASP A 1 96 ? -3.881 28.422 24.203 1 82.56 96 ASP A N 1
ATOM 793 C CA . ASP A 1 96 ? -2.908 29.047 25.094 1 82.56 96 ASP A CA 1
ATOM 794 C C . ASP A 1 96 ? -3.068 30.562 25.109 1 82.56 96 ASP A C 1
ATOM 796 O O . ASP A 1 96 ? -2.889 31.203 26.141 1 82.56 96 ASP A O 1
ATOM 800 N N . VAL A 1 97 ? -3.482 31.203 24.047 1 76.69 97 VAL A N 1
ATOM 801 C CA . VAL A 1 97 ? -3.645 32.656 23.953 1 76.69 97 VAL A CA 1
ATOM 802 C C . VAL A 1 97 ? -4.949 33.062 24.625 1 76.69 97 VAL A C 1
ATOM 804 O O . VAL A 1 97 ? -5.039 34.156 25.203 1 76.69 97 VAL A O 1
ATOM 807 N N . SER A 1 98 ? -5.977 32.375 24.422 1 68.69 98 SER A N 1
ATOM 808 C CA . SER A 1 98 ? -7.262 32.719 25.016 1 68.69 98 SER A CA 1
ATOM 809 C C . SER A 1 98 ? -7.223 32.625 26.531 1 68.69 98 SER A C 1
ATOM 811 O O . SER A 1 98 ? -8.133 33.094 27.219 1 68.69 98 SER A O 1
ATOM 813 N N . ARG A 1 99 ? -6.258 31.953 27.156 1 62.5 99 ARG A N 1
ATOM 814 C CA . ARG A 1 99 ? -6.062 31.984 28.609 1 62.5 99 ARG A CA 1
ATOM 815 C C . ARG A 1 99 ? -5.281 33.219 29.031 1 62.5 99 ARG A C 1
ATOM 817 O O . ARG A 1 99 ? -4.406 33.688 28.297 1 62.5 99 ARG A O 1
ATOM 824 N N . MET B 1 1 ? -38.094 0.602 8.102 1 49.31 1 MET B N 1
ATOM 825 C CA . MET B 1 1 ? -37.406 0.783 6.836 1 49.31 1 MET B CA 1
ATOM 826 C C . MET B 1 1 ? -37.156 -0.558 6.152 1 49.31 1 MET B C 1
ATOM 828 O O . MET B 1 1 ? -36.812 -1.541 6.812 1 49.31 1 MET B O 1
ATOM 832 N N . GLN B 1 2 ? -37.75 -1.04 5.152 1 56.03 2 GLN B N 1
ATOM 833 C CA . GLN B 1 2 ? -37.781 -2.385 4.586 1 56.03 2 GLN B CA 1
ATOM 834 C C . GLN B 1 2 ? -36.375 -2.865 4.262 1 56.03 2 GLN B C 1
ATOM 836 O O . GLN B 1 2 ? -35.625 -2.184 3.561 1 56.03 2 GLN B O 1
ATOM 841 N N . ASN B 1 3 ? -35.812 -3.594 5.121 1 67.88 3 ASN B N 1
ATOM 842 C CA . ASN B 1 3 ? -34.5 -4.18 4.977 1 67.88 3 ASN B CA 1
ATOM 843 C C . ASN B 1 3 ? -34.312 -4.863 3.623 1 67.88 3 ASN B C 1
ATOM 845 O O . ASN B 1 3 ? -34.906 -5.926 3.385 1 67.88 3 ASN B O 1
ATOM 849 N N . GLU B 1 4 ? -34.094 -4.012 2.707 1 87 4 GLU B N 1
ATOM 850 C CA . GLU B 1 4 ? -33.938 -4.52 1.346 1 87 4 GLU B CA 1
ATOM 851 C C . GLU B 1 4 ? -32.75 -5.453 1.227 1 87 4 GLU B C 1
ATOM 853 O O . GLU B 1 4 ? -31.688 -5.191 1.809 1 87 4 GLU B O 1
ATOM 858 N N . LEU B 1 5 ? -33.125 -6.719 0.772 1 91.69 5 LEU B N 1
ATOM 859 C CA . LEU B 1 5 ? -32.125 -7.773 0.583 1 91.69 5 LEU B CA 1
ATOM 860 C C . LEU B 1 5 ? -31.797 -7.945 -0.894 1 91.69 5 LEU B C 1
ATOM 862 O O . LEU B 1 5 ? -32.625 -7.672 -1.761 1 91.69 5 LEU B O 1
ATOM 866 N N . ILE B 1 6 ? -30.594 -8.383 -1.057 1 93.56 6 ILE B N 1
ATOM 867 C CA . ILE B 1 6 ? -30.078 -8.719 -2.385 1 93.56 6 ILE B CA 1
ATOM 868 C C . ILE B 1 6 ? -29.812 -10.219 -2.471 1 93.56 6 ILE B C 1
ATOM 870 O O . ILE B 1 6 ? -29.109 -10.773 -1.624 1 93.56 6 ILE B O 1
ATOM 874 N N . ILE B 1 7 ? -30.516 -10.773 -3.455 1 95.25 7 ILE B N 1
ATOM 875 C CA . ILE B 1 7 ? -30.266 -12.195 -3.674 1 95.25 7 ILE B CA 1
ATOM 876 C C . ILE B 1 7 ? -28.906 -12.375 -4.34 1 95.25 7 ILE B C 1
ATOM 878 O O . ILE B 1 7 ? -28.641 -11.82 -5.414 1 95.25 7 ILE B O 1
ATOM 882 N N . VAL B 1 8 ? -28.016 -13.242 -3.75 1 96.06 8 VAL B N 1
ATOM 883 C CA . VAL B 1 8 ? -26.625 -13.383 -4.164 1 96.06 8 VAL B CA 1
ATOM 884 C C . VAL B 1 8 ? -26.562 -13.922 -5.594 1 96.06 8 VAL B C 1
ATOM 886 O O . VAL B 1 8 ? -25.797 -13.414 -6.422 1 96.06 8 VAL B O 1
ATOM 889 N N . SER B 1 9 ? -27.375 -14.906 -5.891 1 95.75 9 SER B N 1
ATOM 890 C CA . SER B 1 9 ? -27.359 -15.523 -7.215 1 95.75 9 SER B CA 1
ATOM 891 C C . SER B 1 9 ? -27.75 -14.516 -8.289 1 95.75 9 SER B C 1
ATOM 893 O O . SER B 1 9 ? -27.156 -14.5 -9.375 1 95.75 9 SER B O 1
ATOM 895 N N . GLU B 1 10 ? -28.688 -13.695 -8 1 94.94 10 GLU B N 1
ATOM 896 C CA . GLU B 1 10 ? -29.125 -12.672 -8.953 1 94.94 10 GLU B CA 1
ATOM 897 C C . GLU B 1 10 ? -28.031 -11.625 -9.164 1 94.94 10 GLU B C 1
ATOM 899 O O . GLU B 1 10 ? -27.766 -11.211 -10.297 1 94.94 10 GLU B O 1
ATOM 904 N N . TYR B 1 11 ? -27.469 -11.25 -8.133 1 95.38 11 TYR B N 1
ATOM 905 C CA . TYR B 1 11 ? -26.359 -10.289 -8.219 1 95.38 11 TYR B CA 1
ATOM 906 C C . TYR B 1 11 ? -25.219 -10.844 -9.062 1 95.38 11 TYR B C 1
ATOM 908 O O . TYR B 1 11 ? -24.703 -10.156 -9.945 1 95.38 11 TYR B O 1
ATOM 916 N N . CYS B 1 12 ? -24.859 -12.078 -8.812 1 97 12 CYS B N 1
ATOM 917 C CA . CYS B 1 12 ? -23.766 -12.734 -9.539 1 97 12 CYS B CA 1
ATOM 918 C C . CYS B 1 12 ? -24.078 -12.797 -11.031 1 97 12 CYS B C 1
ATOM 920 O O . CYS B 1 12 ? -23.219 -12.516 -11.859 1 97 12 CYS B O 1
ATOM 922 N N . ASP B 1 13 ? -25.297 -13.117 -11.32 1 96.44 13 ASP B N 1
ATOM 923 C CA . ASP B 1 13 ? -25.719 -13.227 -12.711 1 96.44 13 ASP B CA 1
ATOM 924 C C . ASP B 1 13 ? -25.703 -11.859 -13.398 1 96.44 13 ASP B C 1
ATOM 926 O O . ASP B 1 13 ? -25.125 -11.711 -14.477 1 96.44 13 ASP B O 1
ATOM 930 N N . LYS B 1 14 ? -26.219 -10.914 -12.734 1 95.19 14 LYS B N 1
ATOM 931 C CA . LYS B 1 14 ? -26.375 -9.578 -13.312 1 95.19 14 LYS B CA 1
ATOM 932 C C . LYS B 1 14 ? -25.031 -8.898 -13.5 1 95.19 14 LYS B C 1
ATOM 934 O O . LYS B 1 14 ? -24.812 -8.219 -14.5 1 95.19 14 LYS B O 1
ATOM 939 N N . CYS B 1 15 ? -24.172 -9.117 -12.578 1 94.81 15 CYS B N 1
ATOM 940 C CA . CYS B 1 15 ? -22.906 -8.391 -12.578 1 94.81 15 CYS B CA 1
ATOM 941 C C . CYS B 1 15 ? -21.781 -9.266 -13.102 1 94.81 15 CYS B C 1
ATOM 943 O O . CYS B 1 15 ? -20.625 -8.836 -13.156 1 94.81 15 CYS B O 1
ATOM 945 N N . HIS B 1 16 ? -22.047 -10.469 -13.461 1 95.38 16 HIS B N 1
ATOM 946 C CA . HIS B 1 16 ? -21.047 -11.398 -13.969 1 95.38 16 HIS B CA 1
ATOM 947 C C . HIS B 1 16 ? -19.922 -11.609 -12.969 1 95.38 16 HIS B C 1
ATOM 949 O O . HIS B 1 16 ? -18.75 -11.508 -13.32 1 95.38 16 HIS B O 1
ATOM 955 N N . ILE B 1 17 ? -20.406 -11.883 -11.75 1 95.75 17 ILE B N 1
ATOM 956 C CA . ILE B 1 17 ? -19.5 -12.172 -10.641 1 95.75 17 ILE B CA 1
ATOM 957 C C . ILE B 1 17 ? -19.594 -13.648 -10.281 1 95.75 17 ILE B C 1
ATOM 959 O O . ILE B 1 17 ? -20.672 -14.234 -10.266 1 95.75 17 ILE B O 1
ATOM 963 N N . GLU B 1 18 ? -18.484 -14.18 -9.945 1 96.25 18 GLU B N 1
ATOM 964 C CA . GLU B 1 18 ? -18.453 -15.578 -9.539 1 96.25 18 GLU B CA 1
ATOM 965 C C . GLU B 1 18 ? -18.938 -15.742 -8.094 1 96.25 18 GLU B C 1
ATOM 967 O O . GLU B 1 18 ? -18.547 -14.977 -7.215 1 96.25 18 GLU B O 1
ATOM 972 N N . PRO B 1 19 ? -19.703 -16.781 -7.828 1 95.75 19 PRO B N 1
ATOM 973 C CA . PRO B 1 19 ? -20.141 -17.062 -6.457 1 95.75 19 PRO B CA 1
ATOM 974 C C . PRO B 1 19 ? -18.969 -17.281 -5.504 1 95.75 19 PRO B C 1
ATOM 976 O O . PRO B 1 19 ? -19.062 -16.969 -4.312 1 95.75 19 PRO B O 1
ATOM 979 N N . SER B 1 20 ? -17.938 -17.812 -6.051 1 96.44 20 SER B N 1
ATOM 980 C CA . SER B 1 20 ? -16.766 -18.062 -5.227 1 96.44 20 SER B CA 1
ATOM 981 C C . SER B 1 20 ? -16.203 -16.766 -4.664 1 96.44 20 SER B C 1
ATOM 983 O O . SER B 1 20 ? -15.633 -16.766 -3.568 1 96.44 20 SER B O 1
ATOM 985 N N . PHE B 1 21 ? -16.219 -15.742 -5.344 1 97.94 21 PHE B N 1
ATOM 986 C CA . PHE B 1 21 ? -15.781 -14.438 -4.863 1 97.94 21 PHE B CA 1
ATOM 987 C C . PHE B 1 21 ? -16.562 -14.023 -3.629 1 97.94 21 PHE B C 1
ATOM 989 O O . PHE B 1 21 ? -15.992 -13.586 -2.631 1 97.94 21 PHE B O 1
ATOM 996 N N . ILE B 1 22 ? -17.938 -14.18 -3.674 1 97.31 22 ILE B N 1
ATOM 997 C CA . ILE B 1 22 ? -18.828 -13.852 -2.559 1 97.31 22 ILE B CA 1
ATOM 998 C C . ILE B 1 22 ? -18.484 -14.727 -1.354 1 97.31 22 ILE B C 1
ATOM 1000 O O . ILE B 1 22 ? -18.453 -14.242 -0.219 1 97.31 22 ILE B O 1
ATOM 1004 N N . GLU B 1 23 ? -18.188 -15.945 -1.626 1 96.81 23 GLU B N 1
ATOM 1005 C CA . GLU B 1 23 ? -17.812 -16.875 -0.564 1 96.81 23 GLU B CA 1
ATOM 1006 C C . GLU B 1 23 ? -16.516 -16.438 0.106 1 96.81 23 GLU B C 1
ATOM 1008 O O . GLU B 1 23 ? -16.391 -16.484 1.332 1 96.81 23 GLU B O 1
ATOM 1013 N N . MET B 1 24 ? -15.625 -16.016 -0.729 1 97.56 24 MET B N 1
ATOM 1014 C CA . MET B 1 24 ? -14.359 -15.531 -0.18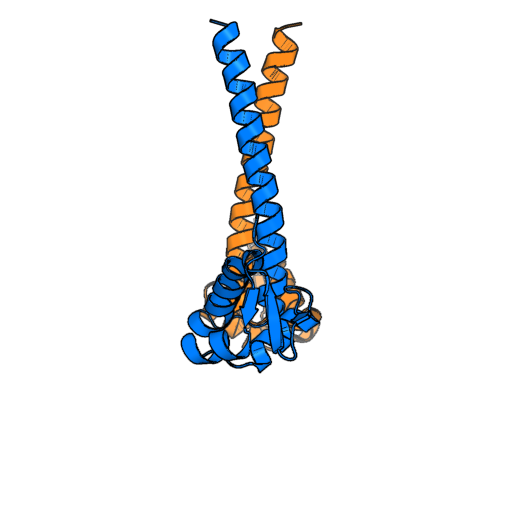8 1 97.56 24 MET B CA 1
ATOM 1015 C C . MET B 1 24 ? -14.57 -14.32 0.719 1 97.56 24 MET B C 1
ATOM 1017 O O . MET B 1 24 ? -14.031 -14.266 1.824 1 97.56 24 MET B O 1
ATOM 1021 N N . LEU B 1 25 ? -15.328 -13.438 0.291 1 98.19 25 LEU B N 1
ATOM 1022 C CA . LEU B 1 25 ? -15.617 -12.242 1.07 1 98.19 25 LEU B CA 1
ATOM 1023 C C . LEU B 1 25 ? -16.25 -12.602 2.408 1 98.19 25 LEU B C 1
ATOM 1025 O O . LEU B 1 25 ? -15.93 -12.008 3.438 1 98.19 25 LEU B O 1
ATOM 1029 N N . GLN B 1 26 ? -17.172 -13.531 2.314 1 97.56 26 GLN B N 1
ATOM 1030 C CA . GLN B 1 26 ? -17.859 -13.992 3.527 1 97.56 26 GLN B CA 1
ATOM 1031 C C . GLN B 1 26 ? -16.875 -14.656 4.484 1 97.56 26 GLN B C 1
ATOM 1033 O O . GLN B 1 26 ? -16.906 -14.414 5.691 1 97.56 26 GLN B O 1
ATOM 1038 N N . GLU B 1 27 ? -16.047 -15.414 3.979 1 97 27 GLU B N 1
ATOM 1039 C CA . GLU B 1 27 ? -15.102 -16.188 4.773 1 97 27 GLU B CA 1
ATOM 1040 C C . GLU B 1 27 ? -14.172 -15.273 5.562 1 97 27 GLU B C 1
ATOM 1042 O O . GLU B 1 27 ? -13.852 -15.555 6.723 1 97 27 GLU B O 1
ATOM 1047 N N . ILE B 1 28 ? -13.781 -14.227 4.941 1 96.44 28 ILE B N 1
ATOM 1048 C CA . ILE B 1 28 ? -12.828 -13.359 5.613 1 96.44 28 ILE B CA 1
ATOM 1049 C C . ILE B 1 28 ? -13.578 -12.312 6.434 1 96.44 28 ILE B C 1
ATOM 1051 O O . ILE B 1 28 ? -12.961 -11.477 7.102 1 96.44 28 ILE B O 1
ATOM 1055 N N . GLY B 1 29 ? -14.875 -12.25 6.316 1 97.06 29 GLY B N 1
ATOM 1056 C CA . GLY B 1 29 ? -15.703 -11.461 7.215 1 97.06 29 GLY B CA 1
ATOM 1057 C C . GLY B 1 29 ? -15.992 -10.07 6.684 1 97.06 29 GLY B C 1
ATOM 1058 O O . GLY B 1 29 ? -16.406 -9.18 7.438 1 97.06 29 GLY B O 1
ATOM 1059 N N . LEU B 1 30 ? -15.844 -9.898 5.371 1 98 30 LEU B N 1
ATOM 1060 C CA . LEU B 1 30 ? -16.094 -8.594 4.773 1 98 30 LEU B CA 1
ATOM 1061 C C . LEU B 1 30 ? -17.578 -8.383 4.516 1 98 30 LEU B C 1
ATOM 1063 O O . LEU B 1 30 ? -18.047 -7.238 4.438 1 98 30 LEU B O 1
ATOM 1067 N N . ILE B 1 31 ? -18.312 -9.531 4.355 1 97.62 31 ILE B N 1
ATOM 1068 C CA . ILE B 1 31 ? -19.766 -9.438 4.191 1 97.62 31 ILE B CA 1
ATOM 1069 C C . ILE B 1 31 ? -20.453 -10.539 4.996 1 97.62 31 ILE B C 1
ATOM 1071 O O . ILE B 1 31 ? -19.797 -11.5 5.418 1 97.62 31 ILE B O 1
ATOM 1075 N N . ASP B 1 32 ? -21.609 -10.273 5.18 1 97 32 ASP B N 1
ATOM 1076 C CA . ASP B 1 32 ? -22.469 -11.227 5.875 1 97 32 ASP B CA 1
ATOM 1077 C C . ASP B 1 32 ? -23.594 -11.719 4.965 1 97 32 ASP B C 1
ATOM 1079 O O . ASP B 1 32 ? -24.359 -10.922 4.43 1 97 32 ASP B O 1
ATOM 1083 N N . ILE B 1 33 ? -23.562 -12.992 4.832 1 96.31 33 ILE B N 1
ATOM 1084 C CA . ILE B 1 33 ? -24.609 -13.617 4.027 1 96.31 33 ILE B CA 1
ATOM 1085 C C . ILE B 1 33 ? -25.594 -14.328 4.938 1 96.31 33 ILE B C 1
ATOM 1087 O O . ILE B 1 33 ? -25.203 -15 5.895 1 96.31 33 ILE B O 1
ATOM 1091 N N . ARG B 1 34 ? -26.781 -14.164 4.605 1 93.5 34 ARG B N 1
ATOM 1092 C CA . ARG B 1 34 ? -27.828 -14.875 5.34 1 93.5 34 ARG B CA 1
ATOM 1093 C C . ARG B 1 34 ? -28.75 -15.617 4.391 1 93.5 34 ARG B C 1
ATOM 1095 O O . ARG B 1 34 ? -28.797 -15.328 3.193 1 93.5 34 ARG B O 1
ATOM 1102 N N . THR B 1 35 ? -29.422 -16.578 4.988 1 94.06 35 THR B N 1
ATOM 1103 C CA . THR B 1 35 ? -30.422 -17.328 4.23 1 94.06 35 THR B CA 1
ATOM 1104 C C . THR B 1 35 ? -31.828 -16.828 4.57 1 94.06 35 THR B C 1
ATOM 1106 O O . THR B 1 35 ? -32.219 -16.781 5.738 1 94.06 35 THR B O 1
ATOM 1109 N N . GLU B 1 36 ? -32.469 -16.406 3.561 1 89.56 36 GLU B N 1
ATOM 1110 C CA . GLU B 1 36 ? -33.875 -16 3.66 1 89.56 36 GLU B CA 1
ATOM 1111 C C . GLU B 1 36 ? -34.719 -16.703 2.598 1 89.56 36 GLU B C 1
ATOM 1113 O O . GLU B 1 36 ? -34.5 -16.516 1.398 1 89.56 36 GLU B O 1
ATOM 1118 N N . GLY B 1 37 ? -35.719 -17.438 3.055 1 91.12 37 GLY B N 1
ATOM 1119 C CA . GLY B 1 37 ? -36.594 -18.141 2.117 1 91.12 37 GLY B CA 1
ATOM 1120 C C . GLY B 1 37 ? -35.844 -19.141 1.247 1 91.12 37 GLY B C 1
ATOM 1121 O O . GLY B 1 37 ? -36.125 -19.266 0.059 1 91.12 37 GLY B O 1
ATOM 1122 N N . GLY B 1 38 ? -34.688 -19.547 1.739 1 93.19 38 GLY B N 1
ATOM 1123 C CA . GLY B 1 38 ? -33.938 -20.562 1.022 1 93.19 38 GLY B CA 1
ATOM 1124 C C . GLY B 1 38 ? -32.875 -19.969 0.095 1 93.19 38 GLY B C 1
ATOM 1125 O O . GLY B 1 38 ? -32.188 -20.719 -0.588 1 93.19 38 GLY B O 1
ATOM 1126 N N . GLU B 1 39 ? -32.906 -18.641 0.079 1 94 39 GLU B N 1
ATOM 1127 C CA . GLU B 1 39 ? -31.953 -17.984 -0.792 1 94 39 GLU B CA 1
ATOM 1128 C C . GLU B 1 39 ? -30.859 -17.281 0.021 1 94 39 GLU B C 1
ATOM 1130 O O . GLU B 1 39 ? -31.125 -16.75 1.101 1 94 39 GLU B O 1
ATOM 1135 N N . ARG B 1 40 ? -29.656 -17.344 -0.492 1 96.06 40 ARG B N 1
ATOM 1136 C CA . ARG B 1 40 ? -28.578 -16.547 0.1 1 96.06 40 ARG B CA 1
ATOM 1137 C C . ARG B 1 40 ? -28.703 -15.078 -0.269 1 96.06 40 ARG B C 1
ATOM 1139 O O . ARG B 1 40 ? -28.859 -14.742 -1.443 1 96.06 40 ARG B O 1
ATOM 1146 N N . CYS B 1 41 ? -28.75 -14.289 0.784 1 96.12 41 CYS B N 1
ATOM 1147 C CA . CYS B 1 41 ? -29 -12.867 0.584 1 96.12 41 CYS B CA 1
ATOM 1148 C C . CYS B 1 41 ? -28 -12.023 1.358 1 96.12 41 CYS B C 1
ATOM 1150 O O . CYS B 1 41 ? -27.453 -12.477 2.367 1 96.12 41 CYS B O 1
ATOM 1152 N N . LEU B 1 42 ? -27.797 -10.852 0.848 1 94.75 42 LEU B N 1
ATOM 1153 C CA . LEU B 1 42 ? -27.047 -9.82 1.541 1 94.75 42 LEU B CA 1
ATOM 1154 C C . LEU B 1 42 ? -27.906 -8.586 1.788 1 94.75 42 LEU B C 1
ATOM 1156 O O . LEU B 1 42 ? -28.812 -8.289 1.009 1 94.75 42 LEU B O 1
ATOM 1160 N N . GLN B 1 43 ? -27.578 -7.895 2.885 1 95 43 GLN B N 1
ATOM 1161 C CA . GLN B 1 43 ? -28.266 -6.633 3.141 1 95 43 GLN B CA 1
ATOM 1162 C C . GLN B 1 43 ? -27.906 -5.59 2.086 1 95 43 GLN B C 1
ATOM 1164 O O . GLN B 1 43 ? -26.75 -5.496 1.665 1 95 43 GLN B O 1
ATOM 1169 N N . PHE B 1 44 ? -28.859 -4.895 1.721 1 94.94 44 PHE B N 1
ATOM 1170 C CA . PHE B 1 44 ? -28.688 -3.863 0.707 1 94.94 44 PHE B CA 1
ATOM 1171 C C . PHE B 1 44 ? -27.594 -2.879 1.124 1 94.94 44 PHE B C 1
ATOM 1173 O O . PHE B 1 44 ? -26.844 -2.385 0.282 1 94.94 44 PHE B O 1
ATOM 1180 N N . ALA B 1 45 ? -27.469 -2.707 2.346 1 94.5 45 ALA B N 1
ATOM 1181 C CA . ALA B 1 45 ? -26.5 -1.754 2.898 1 94.5 45 ALA B CA 1
ATOM 1182 C C . ALA B 1 45 ? -25.062 -2.184 2.604 1 94.5 45 ALA B C 1
ATOM 1184 O O . ALA B 1 45 ? -24.141 -1.365 2.639 1 94.5 45 ALA B O 1
ATOM 1185 N N . GLN B 1 46 ? -24.875 -3.439 2.254 1 96.19 46 GLN B N 1
ATOM 1186 C CA . GLN B 1 46 ? -23.531 -3.963 1.995 1 96.19 46 GLN B CA 1
ATOM 1187 C C . GLN B 1 46 ? -23.172 -3.832 0.52 1 96.19 46 GLN B C 1
ATOM 1189 O O . GLN B 1 46 ? -22.016 -4.051 0.139 1 96.19 46 GLN B O 1
ATOM 1194 N N . LEU B 1 47 ? -24.109 -3.484 -0.267 1 95.44 47 LEU B N 1
ATOM 1195 C CA . LEU B 1 47 ? -23.938 -3.525 -1.715 1 95.44 47 LEU B CA 1
ATOM 1196 C C . LEU B 1 47 ? -22.812 -2.6 -2.152 1 95.44 47 LEU B C 1
ATOM 1198 O O . LEU B 1 47 ? -21.953 -2.988 -2.955 1 95.44 47 LEU B O 1
ATOM 1202 N N . PRO B 1 48 ? -22.719 -1.439 -1.643 1 96.25 48 PRO B N 1
ATOM 1203 C CA . PRO B 1 48 ? -21.625 -0.563 -2.047 1 96.25 48 PRO B CA 1
ATOM 1204 C C . PRO B 1 48 ? -20.25 -1.164 -1.748 1 96.25 48 PRO B C 1
ATOM 1206 O O . PRO B 1 48 ? -19.328 -1.043 -2.559 1 96.25 48 PRO B O 1
ATOM 1209 N N . ASP B 1 49 ? -20.062 -1.754 -0.659 1 96.94 49 ASP B N 1
ATOM 1210 C CA . ASP B 1 49 ? -18.812 -2.422 -0.309 1 96.94 49 ASP B CA 1
ATOM 1211 C C . ASP B 1 49 ? -18.516 -3.562 -1.278 1 96.94 49 ASP B C 1
ATOM 1213 O O . ASP B 1 49 ? -17.391 -3.693 -1.76 1 96.94 49 ASP B O 1
ATOM 1217 N N . VAL B 1 50 ? -19.531 -4.383 -1.523 1 97.31 50 VAL B N 1
ATOM 1218 C CA . VAL B 1 50 ? -19.359 -5.512 -2.434 1 97.31 50 VAL B CA 1
ATOM 1219 C C . VAL B 1 50 ? -18.922 -5.008 -3.805 1 97.31 50 VAL B C 1
ATOM 1221 O O . VAL B 1 50 ? -18.031 -5.598 -4.438 1 97.31 50 VAL B O 1
ATOM 1224 N N . GLU B 1 51 ? -19.531 -3.918 -4.254 1 97 51 GLU B N 1
ATOM 1225 C CA . GLU B 1 51 ? -19.172 -3.334 -5.543 1 97 51 GLU B CA 1
ATOM 1226 C C . GLU B 1 51 ? -17.734 -2.846 -5.551 1 97 51 GLU B C 1
ATOM 1228 O O . GLU B 1 51 ? -17 -3.055 -6.527 1 97 51 GLU B O 1
ATOM 1233 N N . ARG B 1 52 ? -17.359 -2.324 -4.523 1 97.81 52 ARG B N 1
ATOM 1234 C CA . ARG B 1 52 ? -15.984 -1.862 -4.395 1 97.81 52 ARG B CA 1
ATOM 1235 C C . ARG B 1 52 ? -15.016 -3.035 -4.418 1 97.81 52 ARG B C 1
ATOM 1237 O O . ARG B 1 52 ? -14.008 -2.996 -5.125 1 97.81 52 ARG B O 1
ATOM 1244 N N . TYR B 1 53 ? -15.297 -4.031 -3.641 1 98.62 53 TYR B N 1
ATOM 1245 C CA . TYR B 1 53 ? -14.453 -5.219 -3.605 1 98.62 53 TYR B CA 1
ATOM 1246 C C . TYR B 1 53 ? -14.367 -5.867 -4.984 1 98.62 53 TYR B C 1
ATOM 1248 O O . TYR B 1 53 ? -13.297 -6.32 -5.395 1 98.62 53 TYR B O 1
ATOM 1256 N N . SER B 1 54 ? -15.531 -5.879 -5.652 1 98.06 54 SER B N 1
ATOM 1257 C CA . SER B 1 54 ? -15.586 -6.488 -6.98 1 98.06 54 SER B CA 1
ATOM 1258 C C . SER B 1 54 ? -14.688 -5.742 -7.965 1 98.06 54 SER B C 1
ATOM 1260 O O . SER B 1 54 ? -13.961 -6.363 -8.742 1 98.06 54 SER B O 1
ATOM 1262 N N . ARG B 1 55 ? -14.672 -4.473 -7.918 1 97.81 55 ARG B N 1
ATOM 1263 C CA . ARG B 1 55 ? -13.82 -3.676 -8.789 1 97.81 55 ARG B CA 1
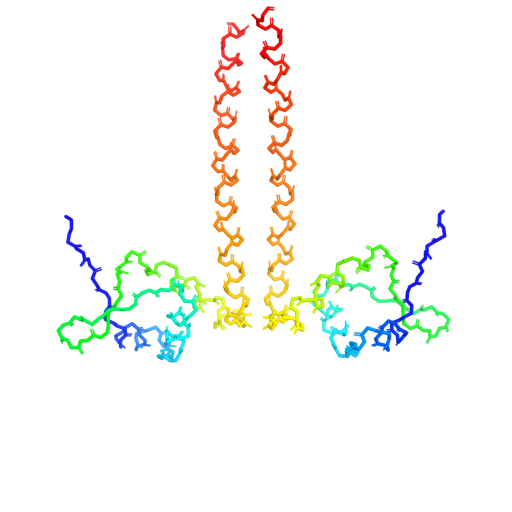ATOM 1264 C C . ARG B 1 55 ? -12.344 -3.938 -8.492 1 97.81 55 ARG B C 1
ATOM 1266 O O . ARG B 1 55 ? -11.539 -4.086 -9.414 1 97.81 55 ARG B O 1
ATOM 1273 N N . MET B 1 56 ? -12.047 -4.008 -7.238 1 98.5 56 MET B N 1
ATOM 1274 C CA . MET B 1 56 ? -10.664 -4.293 -6.859 1 98.5 56 MET B CA 1
ATOM 1275 C C . MET B 1 56 ? -10.227 -5.664 -7.371 1 98.5 56 MET B C 1
ATOM 1277 O O . MET B 1 56 ? -9.117 -5.816 -7.883 1 98.5 56 MET B O 1
ATOM 1281 N N . TYR B 1 57 ? -11.078 -6.594 -7.246 1 98.38 57 TYR B N 1
ATOM 1282 C CA . TYR B 1 57 ? -10.781 -7.977 -7.598 1 98.38 57 TYR B CA 1
ATOM 1283 C C . TYR B 1 57 ? -10.734 -8.156 -9.109 1 98.38 57 TYR B C 1
ATOM 1285 O O . TYR B 1 57 ? -9.742 -8.664 -9.648 1 98.38 57 TYR B O 1
ATOM 1293 N N . TYR B 1 58 ? -11.758 -7.656 -9.812 1 97.62 58 TYR B N 1
ATOM 1294 C CA . TYR B 1 58 ? -11.914 -7.973 -11.227 1 97.62 58 TYR B CA 1
ATOM 1295 C C . TYR B 1 58 ? -11.242 -6.922 -12.094 1 97.62 58 TYR B C 1
ATOM 1297 O O . TYR B 1 58 ? -10.641 -7.246 -13.125 1 97.62 58 TYR B O 1
ATOM 1305 N N . ASP B 1 59 ? -11.32 -5.699 -11.688 1 97.69 59 ASP B N 1
ATOM 1306 C CA . ASP B 1 59 ? -10.773 -4.637 -12.523 1 97.69 59 ASP B CA 1
ATOM 1307 C C . ASP B 1 59 ? -9.297 -4.41 -12.227 1 97.69 59 ASP B C 1
ATOM 1309 O O . ASP B 1 59 ? -8.5 -4.176 -13.141 1 97.69 59 ASP B O 1
ATOM 1313 N N . LEU B 1 60 ? -8.961 -4.594 -10.977 1 97.62 60 LEU B N 1
ATOM 1314 C CA . LEU B 1 60 ? -7.613 -4.188 -10.594 1 97.62 60 LEU B CA 1
ATOM 1315 C C . LEU B 1 60 ? -6.754 -5.402 -10.266 1 97.62 60 LEU B C 1
ATOM 1317 O O . LEU B 1 60 ? -5.57 -5.262 -9.945 1 97.62 60 LEU B O 1
ATOM 1321 N N . SER B 1 61 ? -7.324 -6.543 -10.211 1 98.12 61 SER B N 1
ATOM 1322 C CA . SER B 1 61 ? -6.617 -7.805 -10.031 1 98.12 61 SER B CA 1
ATOM 1323 C C . SER B 1 61 ? -5.98 -7.891 -8.648 1 98.12 61 SER B C 1
ATOM 1325 O O . SER B 1 61 ? -4.91 -8.477 -8.492 1 98.12 61 SER B O 1
ATOM 1327 N N . ILE B 1 62 ? -6.66 -7.305 -7.75 1 98.75 62 ILE B N 1
ATOM 1328 C CA . ILE B 1 62 ? -6.211 -7.398 -6.367 1 98.75 62 ILE B CA 1
ATOM 1329 C C . ILE B 1 62 ? -6.797 -8.656 -5.719 1 98.75 62 ILE B C 1
ATOM 1331 O O . ILE B 1 62 ? -7.988 -8.93 -5.859 1 98.75 62 ILE B O 1
ATOM 1335 N N . ASN B 1 63 ? -5.93 -9.367 -4.965 1 98.38 63 ASN B N 1
ATOM 1336 C CA . ASN B 1 63 ? -6.422 -10.602 -4.359 1 98.38 63 ASN B CA 1
ATOM 1337 C C . ASN B 1 63 ? -7.16 -10.328 -3.053 1 98.38 63 ASN B C 1
ATOM 1339 O O . ASN B 1 63 ? -7.195 -9.195 -2.576 1 98.38 63 ASN B O 1
ATOM 1343 N N . ILE B 1 64 ? -7.758 -11.336 -2.557 1 98.5 64 ILE B N 1
ATOM 1344 C CA . ILE B 1 64 ? -8.68 -11.195 -1.432 1 98.5 64 ILE B CA 1
ATOM 1345 C C . ILE B 1 64 ? -7.922 -10.68 -0.21 1 98.5 64 ILE B C 1
ATOM 1347 O O . ILE B 1 64 ? -8.461 -9.883 0.566 1 98.5 64 ILE B O 1
ATOM 1351 N N . GLU B 1 65 ? -6.676 -11.156 -0.035 1 98.44 65 GLU B N 1
ATOM 1352 C CA . GLU B 1 65 ? -5.859 -10.672 1.073 1 98.44 65 GLU B CA 1
ATOM 1353 C C . GLU B 1 65 ? -5.602 -9.172 0.954 1 98.44 65 GLU B C 1
ATOM 1355 O O . GLU B 1 65 ? -5.672 -8.438 1.946 1 98.44 65 GLU B O 1
ATOM 1360 N N . GLY B 1 66 ? -5.309 -8.703 -0.262 1 98.81 66 GLY B N 1
ATOM 1361 C CA . GLY B 1 66 ? -5.152 -7.277 -0.523 1 98.81 66 GLY B CA 1
ATOM 1362 C C . GLY B 1 66 ? -6.418 -6.48 -0.261 1 98.81 66 GLY B C 1
ATOM 1363 O O . GLY B 1 66 ? -6.367 -5.41 0.35 1 98.81 66 GLY B O 1
ATOM 1364 N N . ILE B 1 67 ? -7.52 -7.043 -0.677 1 98.88 67 ILE B N 1
ATOM 1365 C CA . ILE B 1 67 ? -8.805 -6.383 -0.496 1 98.88 67 ILE B CA 1
ATOM 1366 C C . ILE B 1 67 ? -9.094 -6.211 0.994 1 98.88 67 ILE B C 1
ATOM 1368 O O . ILE B 1 67 ? -9.547 -5.148 1.428 1 98.88 67 ILE B O 1
ATOM 1372 N N . ASP B 1 68 ? -8.836 -7.211 1.759 1 98.56 68 ASP B N 1
ATOM 1373 C CA . ASP B 1 68 ? -9.039 -7.148 3.203 1 98.56 68 ASP B CA 1
ATOM 1374 C C . ASP B 1 68 ? -8.188 -6.047 3.83 1 98.56 68 ASP B C 1
ATOM 1376 O O . ASP B 1 68 ? -8.695 -5.23 4.605 1 98.56 68 ASP B O 1
ATOM 1380 N N . ALA B 1 69 ? -6.957 -6.008 3.447 1 98.56 69 ALA B N 1
ATOM 1381 C CA . ALA B 1 69 ? -6.047 -4.988 3.961 1 98.56 69 ALA B CA 1
ATOM 1382 C C . ALA B 1 69 ? -6.508 -3.592 3.561 1 98.56 69 ALA B C 1
ATOM 1384 O O . ALA B 1 69 ? -6.52 -2.674 4.387 1 98.56 69 ALA B O 1
ATOM 1385 N N . ILE B 1 70 ? -6.879 -3.459 2.346 1 98.75 70 ILE B N 1
ATOM 1386 C CA . ILE B 1 70 ? -7.312 -2.168 1.821 1 98.75 70 ILE B CA 1
ATOM 1387 C C . ILE B 1 70 ? -8.578 -1.718 2.543 1 98.75 70 ILE B C 1
ATOM 1389 O O . ILE B 1 70 ? -8.727 -0.54 2.873 1 98.75 70 ILE B O 1
ATOM 1393 N N . HIS B 1 71 ? -9.508 -2.682 2.779 1 98.44 71 HIS B N 1
ATOM 1394 C CA . HIS B 1 71 ? -10.727 -2.367 3.516 1 98.44 71 HIS B CA 1
ATOM 1395 C C . HIS B 1 71 ? -10.398 -1.727 4.863 1 98.44 71 HIS B C 1
ATOM 1397 O O . HIS B 1 71 ? -10.945 -0.673 5.199 1 98.44 71 HIS B O 1
ATOM 1403 N N . HIS B 1 72 ? -9.492 -2.268 5.551 1 97.81 72 HIS B N 1
ATOM 1404 C CA . HIS B 1 72 ? -9.141 -1.772 6.879 1 97.81 72 HIS B CA 1
ATOM 1405 C C . HIS B 1 72 ? -8.461 -0.411 6.793 1 97.81 72 HIS B C 1
ATOM 1407 O O . HIS B 1 72 ? -8.711 0.468 7.621 1 97.81 72 HIS B O 1
ATOM 1413 N N . LEU B 1 73 ? -7.621 -0.223 5.832 1 98.31 73 LEU B N 1
ATOM 1414 C CA . LEU B 1 73 ? -6.957 1.064 5.656 1 98.31 73 LEU B CA 1
ATOM 1415 C C . LEU B 1 73 ? -7.969 2.152 5.309 1 98.31 73 LEU B C 1
ATOM 1417 O O . LEU B 1 73 ? -7.875 3.275 5.809 1 98.31 73 LEU B O 1
ATOM 1421 N N . LEU B 1 74 ? -8.922 1.823 4.465 1 97.94 74 LEU B N 1
ATOM 1422 C CA . LEU B 1 74 ? -9.945 2.787 4.07 1 97.94 74 LEU B CA 1
ATOM 1423 C C . LEU B 1 74 ? -10.812 3.18 5.266 1 97.94 74 LEU B C 1
ATOM 1425 O O . LEU B 1 74 ? -11.203 4.34 5.398 1 97.94 74 LEU B O 1
ATOM 1429 N N . GLU B 1 75 ? -11.102 2.225 6.117 1 97.31 75 GLU B N 1
ATOM 1430 C CA . GLU B 1 75 ? -11.852 2.529 7.336 1 97.31 75 GLU B CA 1
ATOM 1431 C C . GLU B 1 75 ? -11.086 3.51 8.219 1 97.31 75 GLU B C 1
ATOM 1433 O O . GLU B 1 75 ? -11.672 4.465 8.742 1 97.31 75 GLU B O 1
ATOM 1438 N N . ARG B 1 76 ? -9.883 3.293 8.352 1 97.75 76 ARG B N 1
ATOM 1439 C CA . ARG B 1 76 ? -9.039 4.184 9.141 1 97.75 76 ARG B CA 1
ATOM 1440 C C . ARG B 1 76 ? -8.961 5.57 8.516 1 97.75 76 ARG B C 1
ATOM 1442 O O . ARG B 1 76 ? -9.023 6.578 9.219 1 97.75 76 ARG B O 1
ATOM 1449 N N . MET B 1 77 ? -8.805 5.582 7.266 1 98.12 77 MET B N 1
ATOM 1450 C CA . MET B 1 77 ? -8.734 6.852 6.551 1 98.12 77 MET B CA 1
ATOM 1451 C C . MET B 1 77 ? -10.016 7.652 6.734 1 98.12 77 MET B C 1
ATOM 1453 O O . MET B 1 77 ? -9.977 8.883 6.848 1 98.12 77 MET B O 1
ATOM 1457 N N . GLU B 1 78 ? -11.102 6.938 6.73 1 97.62 78 GLU B N 1
ATOM 1458 C CA . GLU B 1 78 ? -12.375 7.613 6.973 1 97.62 78 GLU B CA 1
ATOM 1459 C C . GLU B 1 78 ? -12.398 8.266 8.352 1 97.62 78 GLU B C 1
ATOM 1461 O O . GLU B 1 78 ? -12.867 9.398 8.5 1 97.62 78 GLU B O 1
ATOM 1466 N N . SER B 1 79 ? -11.93 7.609 9.273 1 98.25 79 SER B N 1
ATOM 1467 C CA . SER B 1 79 ? -11.844 8.156 10.625 1 98.25 79 SER B CA 1
ATOM 1468 C C . SER B 1 79 ? -10.93 9.375 10.672 1 98.25 79 SER B C 1
ATOM 1470 O O . SER B 1 79 ? -11.242 10.367 11.32 1 98.25 79 SER B O 1
ATOM 1472 N N . MET B 1 80 ? -9.852 9.305 9.969 1 98.44 80 MET B N 1
ATOM 1473 C CA . MET B 1 80 ? -8.914 10.422 9.914 1 98.44 80 MET B CA 1
ATOM 1474 C C . MET B 1 80 ? -9.547 11.633 9.234 1 98.44 80 MET B C 1
ATOM 1476 O O . MET B 1 80 ? -9.359 12.766 9.672 1 98.44 80 MET B O 1
ATOM 1480 N N . GLN B 1 81 ? -10.242 11.359 8.242 1 98.25 81 GLN B N 1
ATOM 1481 C CA . GLN B 1 81 ? -10.938 12.43 7.543 1 98.25 81 GLN B CA 1
ATOM 1482 C C . GLN B 1 81 ? -11.953 13.117 8.453 1 98.25 81 GLN B C 1
ATOM 1484 O O . GLN B 1 81 ? -12.07 14.344 8.453 1 98.25 81 GLN B O 1
ATOM 1489 N N . GLN B 1 82 ? -12.648 12.312 9.211 1 98.25 82 GLN B N 1
ATOM 1490 C CA . GLN B 1 82 ? -13.602 12.883 10.156 1 98.25 82 GLN B CA 1
ATOM 1491 C C . GLN B 1 82 ? -12.891 13.734 11.211 1 98.25 82 GLN B C 1
ATOM 1493 O O . GLN B 1 82 ? -13.383 14.797 11.586 1 98.25 82 GLN B O 1
ATOM 1498 N N . GLU B 1 83 ? -11.805 13.258 11.602 1 98.12 83 GLU B N 1
ATOM 1499 C CA . GLU B 1 83 ? -11.008 14 12.57 1 98.12 83 GLU B CA 1
ATOM 1500 C C . GLU B 1 83 ? -10.531 15.328 11.992 1 98.12 83 GLU B C 1
ATOM 1502 O O . GLU B 1 83 ? -10.609 16.359 12.656 1 98.12 83 GLU B O 1
ATOM 1507 N N . ILE B 1 84 ? -10.062 15.32 10.836 1 98.31 84 ILE B N 1
ATOM 1508 C CA . ILE B 1 84 ? -9.609 16.531 10.164 1 98.31 84 ILE B CA 1
ATOM 1509 C C . ILE B 1 84 ? -10.758 17.531 10.055 1 98.31 84 ILE B C 1
ATOM 1511 O O . ILE B 1 84 ? -10.602 18.703 10.367 1 98.31 84 ILE B O 1
ATOM 1515 N N . TYR B 1 85 ? -11.93 16.984 9.664 1 97.69 85 TYR B N 1
ATOM 1516 C CA . TYR B 1 85 ? -13.102 17.844 9.531 1 97.69 85 TYR B CA 1
ATOM 1517 C C . TYR B 1 85 ? -13.469 18.484 10.867 1 97.69 85 TYR B C 1
ATOM 1519 O O . TYR B 1 85 ? -13.758 19.672 10.93 1 97.69 85 TYR B O 1
ATOM 1527 N N . SER B 1 86 ? -13.414 17.688 11.828 1 97.75 86 SER B N 1
ATOM 1528 C CA . SER B 1 86 ? -13.727 18.172 13.172 1 97.75 86 SER B CA 1
ATOM 1529 C C . SER B 1 86 ? -12.75 19.25 13.609 1 97.75 86 SER B C 1
ATOM 1531 O O . SER B 1 86 ? -13.156 20.281 14.156 1 97.75 86 SER B O 1
ATOM 1533 N N . LEU B 1 87 ? -11.492 19.078 13.336 1 96.44 87 LEU B N 1
ATOM 1534 C CA . LEU B 1 87 ? -10.461 20.047 13.727 1 96.44 87 LEU B CA 1
ATOM 1535 C C . LEU B 1 87 ? -10.617 21.344 12.953 1 96.44 87 LEU B C 1
ATOM 1537 O O . LEU B 1 87 ? -10.469 22.438 13.523 1 96.44 87 LEU B O 1
ATOM 1541 N N . HIS B 1 88 ? -10.945 21.281 11.703 1 96.25 88 HIS B N 1
ATOM 1542 C CA . HIS B 1 88 ? -11.188 22.469 10.898 1 96.25 88 HIS B CA 1
ATOM 1543 C C . HIS B 1 88 ? -12.375 23.266 11.438 1 96.25 88 HIS B C 1
ATOM 1545 O O . HIS B 1 88 ? -12.32 24.5 11.5 1 96.25 88 HIS B O 1
ATOM 1551 N N . SER B 1 89 ? -13.422 22.516 11.797 1 95.44 89 SER B N 1
ATOM 1552 C CA . SER B 1 89 ? -14.602 23.172 12.352 1 95.44 89 SER B CA 1
ATOM 1553 C C . SER B 1 89 ? -14.266 23.906 13.648 1 95.44 89 SER B C 1
ATOM 1555 O O . SER B 1 89 ? -14.703 25.031 13.859 1 95.44 89 SER B O 1
ATOM 1557 N N . ARG B 1 90 ? -13.477 23.297 14.484 1 92.88 90 ARG B N 1
ATOM 1558 C CA . ARG B 1 90 ? -13.07 23.891 15.75 1 92.88 90 ARG B CA 1
ATOM 1559 C C . ARG B 1 90 ? -12.195 25.125 15.516 1 92.88 90 ARG B C 1
ATOM 1561 O O . ARG B 1 90 ? -12.336 26.141 16.203 1 92.88 90 ARG B O 1
ATOM 1568 N N . LEU B 1 91 ? -11.289 25.078 14.594 1 91.88 91 LEU B N 1
ATOM 1569 C CA . LEU B 1 91 ? -10.406 26.203 14.281 1 91.88 91 LEU B CA 1
ATOM 1570 C C . LEU B 1 91 ? -11.203 27.375 13.727 1 91.88 91 LEU B C 1
ATOM 1572 O O . LEU B 1 91 ? -10.906 28.531 14.039 1 91.88 91 LEU B O 1
ATOM 1576 N N . ARG B 1 92 ? -12.195 27.141 12.984 1 92.44 92 ARG B N 1
ATOM 1577 C CA . ARG B 1 92 ? -13.047 28.188 12.43 1 92.44 92 ARG B CA 1
ATOM 1578 C C . ARG B 1 92 ? -13.773 28.938 13.539 1 92.44 92 ARG B C 1
ATOM 1580 O O . ARG B 1 92 ? -13.906 30.156 13.484 1 92.44 92 ARG B O 1
ATOM 1587 N N . LEU B 1 93 ? -14.195 28.156 14.492 1 87.69 93 LEU B N 1
ATOM 1588 C CA . LEU B 1 93 ? -14.891 28.766 15.617 1 87.69 93 LEU B CA 1
ATOM 1589 C C . LEU B 1 93 ? -13.977 29.734 16.359 1 87.69 93 LEU B C 1
ATOM 1591 O O . LEU B 1 93 ? -14.406 30.812 16.781 1 87.69 93 LEU B O 1
ATOM 1595 N N . PHE B 1 94 ? -12.695 29.438 16.438 1 84.94 94 PHE B N 1
ATOM 1596 C CA . PHE B 1 94 ? -11.734 30.297 17.125 1 84.94 94 PHE B CA 1
ATOM 1597 C C . PHE B 1 94 ? -11.406 31.531 16.281 1 84.94 94 PHE B C 1
ATOM 1599 O O . PHE B 1 94 ? -11.219 32.625 16.828 1 84.94 94 PHE B O 1
ATOM 1606 N N . GLU B 1 95 ? -11.25 31.438 15.062 1 82.44 95 GLU B N 1
ATOM 1607 C CA . GLU B 1 95 ? -10.922 32.562 14.172 1 82.44 95 GLU B CA 1
ATOM 1608 C C . GLU B 1 95 ? -12.062 33.562 14.094 1 82.44 95 GLU B C 1
ATOM 1610 O O . GLU B 1 95 ? -11.836 34.75 13.961 1 82.44 95 GLU B O 1
ATOM 1615 N N . ASP B 1 96 ? -13.32 33.062 14.148 1 82.38 96 ASP B N 1
ATOM 1616 C CA . ASP B 1 96 ? -14.492 33.938 14.125 1 82.38 96 ASP B CA 1
ATOM 1617 C C . ASP B 1 96 ? -14.617 34.719 15.43 1 82.38 96 ASP B C 1
ATOM 1619 O O . ASP B 1 96 ? -15.023 35.906 15.43 1 82.38 96 ASP B O 1
ATOM 1623 N N . VAL B 1 97 ? -14.172 34.219 16.578 1 75.38 97 VAL B N 1
ATOM 1624 C CA . VAL B 1 97 ? -14.273 34.875 17.875 1 75.38 97 VAL B CA 1
ATOM 1625 C C . VAL B 1 97 ? -13.156 35.906 18.016 1 75.38 97 VAL B C 1
ATOM 1627 O O . VAL B 1 97 ? -13.336 36.969 18.656 1 75.38 97 VAL B O 1
ATOM 1630 N N . SER B 1 98 ? -12.023 35.594 17.578 1 68.75 98 SER B N 1
ATOM 1631 C CA . SER B 1 98 ? -10.891 36.5 17.719 1 68.75 98 SER B CA 1
ATOM 1632 C C . SER B 1 98 ? -11.07 37.75 16.844 1 68.75 98 SER B C 1
ATOM 1634 O O . SER B 1 98 ? -10.344 38.719 17 1 68.75 98 SER B O 1
ATOM 1636 N N . ARG B 1 99 ? -11.938 37.812 15.875 1 63.5 99 ARG B N 1
ATOM 1637 C CA . ARG B 1 99 ? -12.281 39.031 15.148 1 63.5 99 ARG B CA 1
ATOM 1638 C C . ARG B 1 99 ? -13.305 39.844 15.914 1 63.5 99 ARG B C 1
ATOM 1640 O O . ARG B 1 99 ? -14.156 39.312 16.625 1 63.5 99 ARG B O 1
#

Sequence (198 aa):
MQNELIIVSEYCDKCHIEPSFIEMLQEIGLIDIRTEGGERCLQFAQLPDVERYSRMYYDLSINIEGIDAIHHLLERMESMQQEIYSLHSRLRLFEDVSRMQNELIIVSEYCDKCHIEPSFIEMLQEIGLIDIRTEGGERCLQFAQLPDVERYSRMYYDLSINIEGIDAIHHLLERMESMQQEIYSLHSRLRLFEDVSR

Organism: Bacteroides stercoris (NCBI:txid46506)

pLDDT: mean 93.93, std 8.66, range [48.66, 98.88]

Solvent-accessible surface area (backbone atoms only — not comparable to full-atom values): 11080 Å² total; per-residue (Å²): 131,84,84,50,67,37,53,48,71,55,50,24,64,73,67,73,42,62,67,66,57,56,51,50,37,37,73,77,60,78,44,66,75,42,76,57,96,86,34,54,26,30,53,45,86,47,45,65,59,53,51,49,52,45,44,38,36,70,73,58,59,24,37,71,50,19,49,54,53,46,52,55,51,51,54,51,47,50,52,50,50,51,50,46,50,52,49,53,52,54,50,49,55,52,58,60,62,78,96,128,82,80,50,67,36,52,47,68,58,50,24,63,75,67,73,43,61,68,65,59,55,50,50,37,38,72,77,62,79,48,66,75,42,76,56,97,86,34,52,26,28,53,48,86,48,46,65,57,52,54,51,51,46,43,38,38,71,73,55,58,22,38,71,49,20,49,54,53,46,53,55,52,52,54,50,48,50,52,48,49,51,49,44,52,52,50,51,54,55,51,50,56,51,58,61,62,76,98

Secondary structure (DSSP, 8-state):
----EEEHHHHHHHHT--HHHHHHHHHHTSS-EEEETTEEEEEGGGHHHHHHHHIIIIIS---HHHHHHHHHHHHHHHHHHHHHHHHHHHHHHHHHH--/----EEEHHHHHHHHT--HHHHHHHHHHTSS-EEEETTEEEEEGGGHHHHHHHHIIIIIS---HHHHHHHHHHHHHHHHHHHHHHHHHHHHHHHHHH--

Foldseek 3Di:
DPQDKDFLVVVCVVVVNDVVLVVLCVVVPVFDWDDDPRTIIGTPVSVVVVVVLCCCCPVVVDDSVRSVVVVVVVVVVVVVVVVVVVVVVVVVVVVVVVD/DPQDKDFLVVVCVVVVHDVVLVVLCVVVPVFDWDDDPNTTIGGPVCVVVVVVLCCCCPVVVDDSVRSVVVVVVVVVVVVVVVVVVVVVVVVVVVVVVVD

Nearest PDB structures (foldseek):
  6ama-as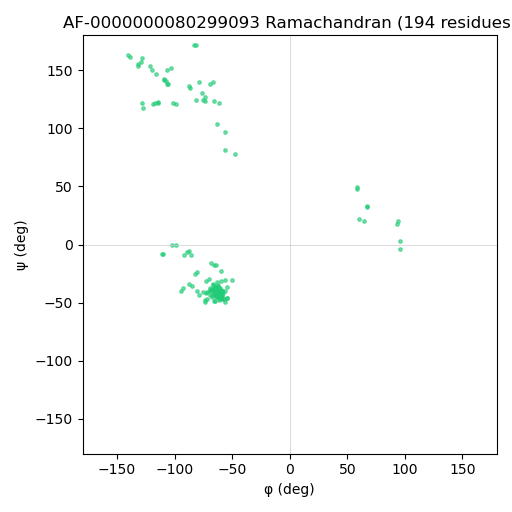sembly1_B  TM=6.803E-01  e=3.169E-02  Streptomyces venezuelae
  6ama-assembly1_A  TM=6.714E-01  e=8.037E-02  Streptomyces venezuelae
  2zhg-assembly1_A-2  TM=5.431E-01  e=2.038E-01  Escherichia coli K-12
  5i44-assembly1_D  TM=6.766E-01  e=2.488E-01  Bacillus subtilis subsp. subtilis str. 168
  2zhh-assembly1_A-2  TM=5.076E-01  e=1.670E-01  Escherichia coli K-12